Protein AF-0000000080888802 (afdb_homodimer)

Secondary structure (DSSP, 8-state):
-----------------GGGGTTS--EEEEEEEEEE-GGGTT-EEEEEEEETTEEEEEEESSGGGPPEEEEETTEEEE----SS-SSGGGS-EEEEEE--TT-SEEEEEEEESS--TTTT--EEE-TTSBEEE--TTEEEEEEEE-TTSSEEEEEEETTS-PPPPTTEEEEEEEEE------/-----------------GGGGTTS--EEEEEEEEEE-GGGTT-EEEEEEEETTEEEEEEESSGGGPPEEEEETTEEEE----SS-SSGGG--EEEEEE--TT-SEEEEEEEESS--TTTT--EEE-TTSBEEE--TTEEEEEEEE-TTSSEEEEEEETTS-PPPPTTEEEEEEEEE------

InterPro domains:
  IPR057229 Domain of unknown function DUF7907 [PF25484] (26-175)

Sequence (364 aa):
MRFIALATAALAALTASVAGINDLAQFKVKSKVIEGNTKFCGLWGSLYHTGAGMWDVTFQDNRTAGWYSFINNTQFQWAYPTPTNTESDDIPWALDLQYQAYNAWGTIEVSAGYGSEYYGRNFTVAENGTIVSDFEEWAGWLICDWGHQVPQLFWAQIAYNITVLCSCARVELYADTGSPSSMRFIALATAALAALTASVAGINDLAQFKVKSKVIEGNTKFCGLWGSLYHTGAGMWDVTFQDNRTAGWYSFINNTQFQWAYPTPTNTESDDIPWALDLQYQAYNAWGTIEVSAGYGSEYYGRNFTVAENGTIVSDFEEWAGWLICDWGHQVPQLFWAQIAYNITVLCSCARVELYADTGSPSS

Foldseek 3Di:
DPPPPPPPPPPPPPPPDLVVVVPFQKFWKAKDFPFADRVRHGWTWDWDDDDDQKTFIFTHNDNVRHWIWGQDQFWTWTQPPDVPCPDPRRWTWTKFWDDDPPDQKTTIMTGTHRYDPQGRGQWDQDPVQWIDGPRVQFDAWKWFQDDVNGTGIITGGNVDDDDADNRMGTITMGTHSDPPPD/DPPPPPPPPPPPPPPPPLVVVVPFQKFWKAKDFPFADRVRHGWTWDWDDDDDQKTFIFTHNDNVRHWIWGQDQFWTWTQPPDVPCPDVRRWTWTKFWDDDPPDQKTTIMTGTHRYDPQGRGQWDQDPVQWIDGPRVQFDAWKWFQDDVNGTGIITGGNVDDDDADNRMGTITMGTHSDPPPD

Solvent-accessible surface area (backbone atoms only — not comparable to full-atom values): 19806 Å² total; per-residue (Å²): 99,83,76,77,78,75,78,74,78,72,79,74,71,76,76,69,68,57,73,64,59,77,73,43,72,57,22,31,39,33,30,38,55,76,43,65,39,63,86,59,38,64,23,13,32,26,78,38,82,63,49,96,65,32,24,32,46,25,51,33,86,42,71,86,68,28,37,45,25,35,61,60,86,30,21,43,29,42,54,77,82,51,90,68,76,63,80,72,75,59,60,47,24,10,36,24,55,39,86,40,83,79,32,36,39,23,51,45,38,32,27,71,38,70,42,47,88,73,44,7,38,44,28,48,70,44,94,88,33,37,55,48,60,72,42,88,53,56,60,52,42,30,41,28,60,50,49,70,71,46,42,28,48,32,34,31,30,55,93,40,86,76,78,74,44,76,40,19,19,37,36,47,38,31,59,42,67,63,80,70,85,119,99,83,77,77,78,75,78,74,78,72,77,74,71,77,75,71,70,58,72,66,59,78,73,43,73,57,22,30,38,33,30,39,55,77,43,66,41,62,86,59,38,63,22,12,31,25,78,38,82,61,51,96,65,31,23,32,46,26,52,33,87,42,71,85,68,27,37,46,25,36,60,60,84,30,20,43,29,42,55,74,83,52,89,68,76,62,79,74,74,59,60,46,24,11,35,22,55,38,86,42,82,78,31,34,39,21,52,42,40,31,27,70,38,70,42,47,86,72,45,8,37,43,29,48,70,44,94,88,33,36,54,48,62,71,44,87,52,56,60,50,41,31,41,26,59,50,50,69,72,46,44,30,48,31,34,30,30,54,94,39,87,78,77,74,44,76,41,19,17,36,36,48,39,30,59,42,68,63,78,70,86,119

Nearest PDB structures (foldseek):
  7qpu-assembly1_A  TM=4.877E-01  e=1.369E-01  Clostridium botulinum
  1ib8-assembly1_A  TM=3.715E-01  e=5.945E+00  Streptococcus pneumoniae
  2bs0-assembly1_C  TM=1.993E-01  e=3.887E+00  Escherichia phage MS2
  1ftp-assembly1_B  TM=2.698E-01  e=9.092E+00  Schistocerca gregaria
  7qpu-assembly1_A  TM=4.877E-01  e=1.292E-01  Clostridium botulinum

Organism: NCBI:txid3140254

Structure (mmCIF, N/CA/C/O backbone):
data_AF-0000000080888802-model_v1
#
loop_
_entity.id
_entity.type
_entity.pdbx_description
1 polymer 'DUF7907 domain-containing protein'
#
loop_
_atom_site.group_PDB
_atom_site.id
_atom_site.type_symbol
_atom_site.label_atom_id
_atom_site.label_alt_id
_atom_site.label_comp_id
_atom_site.label_asym_id
_atom_site.label_entity_id
_atom_site.label_seq_id
_atom_site.pdbx_PDB_ins_code
_atom_site.Cartn_x
_atom_site.Cartn_y
_atom_site.Cartn_z
_atom_site.occupancy
_atom_site.B_iso_or_equiv
_atom_site.auth_seq_id
_atom_site.auth_comp_id
_atom_site.auth_asym_id
_atom_site.auth_atom_id
_atom_site.pdbx_PDB_model_num
ATOM 1 N N . MET A 1 1 ? -14.641 22.188 -45.188 1 25.06 1 MET A N 1
ATOM 2 C CA . MET A 1 1 ? -13.453 22.266 -44.344 1 25.06 1 MET A CA 1
ATOM 3 C C . MET A 1 1 ? -13.812 22.703 -42.938 1 25.06 1 MET A C 1
ATOM 5 O O . MET A 1 1 ? -13.953 23.906 -42.656 1 25.06 1 MET A O 1
ATOM 9 N N . ARG A 1 2 ? -14.867 22.062 -42.312 1 30.97 2 ARG A N 1
ATOM 10 C CA . ARG A 1 2 ? -15.445 22.5 -41.062 1 30.97 2 ARG A CA 1
ATOM 11 C C . ARG A 1 2 ? -14.422 22.406 -39.938 1 30.97 2 ARG A C 1
ATOM 13 O O . ARG A 1 2 ? -13.852 21.344 -39.688 1 30.97 2 ARG A O 1
ATOM 20 N N . PHE A 1 3 ? -13.711 23.594 -39.594 1 27.17 3 PHE A N 1
ATOM 21 C CA . PHE A 1 3 ? -12.711 23.812 -38.562 1 27.17 3 PHE A CA 1
ATOM 22 C C . PHE A 1 3 ? -13.258 23.422 -37.188 1 27.17 3 PHE A C 1
ATOM 24 O O . PHE A 1 3 ? -14.305 23.922 -36.781 1 27.17 3 PHE A O 1
ATOM 31 N N . ILE A 1 4 ? -13.086 22.234 -36.812 1 32.53 4 ILE A N 1
ATOM 32 C CA . ILE A 1 4 ? -13.469 21.766 -35.5 1 32.53 4 ILE A CA 1
ATOM 33 C C . ILE A 1 4 ? -12.781 22.609 -34.406 1 32.53 4 ILE A C 1
ATOM 35 O O . ILE A 1 4 ? -11.555 22.703 -34.375 1 32.53 4 ILE A O 1
ATOM 39 N N . ALA A 1 5 ? -13.375 23.719 -33.969 1 29.39 5 ALA A N 1
ATOM 40 C CA . ALA A 1 5 ? -12.945 24.594 -32.875 1 29.39 5 ALA A CA 1
ATOM 41 C C . ALA A 1 5 ? -12.656 23.797 -31.609 1 29.39 5 ALA A C 1
ATOM 43 O O . ALA A 1 5 ? -13.531 23.094 -31.109 1 29.39 5 ALA A O 1
ATOM 44 N N . LEU A 1 6 ? -11.43 23.328 -31.469 1 31.52 6 LEU A N 1
ATOM 45 C CA . LEU A 1 6 ? -10.883 22.781 -30.234 1 31.52 6 LEU A CA 1
ATOM 46 C C . LEU A 1 6 ? -11.062 23.75 -29.078 1 31.52 6 LEU A C 1
ATOM 48 O O . LEU A 1 6 ? -10.531 24.859 -29.109 1 31.52 6 LEU A O 1
ATOM 52 N N . ALA A 1 7 ? -12.211 23.719 -28.406 1 30.88 7 ALA A N 1
ATOM 53 C CA . ALA A 1 7 ? -12.484 24.531 -27.234 1 30.88 7 ALA A CA 1
ATOM 54 C C . ALA A 1 7 ? -11.398 24.344 -26.172 1 30.88 7 ALA A C 1
ATOM 56 O O . ALA A 1 7 ? -11.109 23.219 -25.75 1 30.88 7 ALA A O 1
ATOM 57 N N . THR A 1 8 ? -10.367 25.188 -26.141 1 29.69 8 THR A N 1
ATOM 58 C CA . THR A 1 8 ? -9.383 25.375 -25.078 1 29.69 8 THR A CA 1
ATOM 59 C C . THR A 1 8 ? -10.07 25.609 -23.734 1 29.69 8 THR A C 1
ATOM 61 O O . THR A 1 8 ? -10.836 26.562 -23.578 1 29.69 8 THR A O 1
ATOM 64 N N . ALA A 1 9 ? -10.492 24.562 -23.062 1 31.62 9 ALA A N 1
ATOM 65 C CA . ALA A 1 9 ? -10.953 24.766 -21.688 1 31.62 9 ALA A CA 1
ATOM 66 C C . ALA A 1 9 ? -9.969 25.609 -20.891 1 31.62 9 ALA A C 1
ATOM 68 O O . ALA A 1 9 ? -8.781 25.266 -20.797 1 31.62 9 ALA A O 1
ATOM 69 N N . ALA A 1 10 ? -10.172 26.891 -20.812 1 28.95 10 ALA A N 1
ATOM 70 C CA . ALA A 1 10 ? -9.461 27.828 -19.938 1 28.95 10 ALA A CA 1
ATOM 71 C C . ALA A 1 10 ? -9.406 27.312 -18.516 1 28.95 10 ALA A C 1
ATOM 73 O O . ALA A 1 10 ? -10.438 26.953 -17.938 1 28.95 10 ALA A O 1
ATOM 74 N N . LEU A 1 11 ? -8.297 26.656 -18.141 1 32.97 11 LEU A N 1
ATOM 75 C CA . LEU A 1 11 ? -7.988 26.453 -16.734 1 32.97 11 LEU A CA 1
ATOM 76 C C . LEU A 1 11 ? -8.172 27.734 -15.938 1 32.97 11 LEU A C 1
ATOM 78 O O . LEU A 1 11 ? -7.41 28.688 -16.109 1 32.97 11 LEU A O 1
ATOM 82 N N . ALA A 1 12 ? -9.422 28.188 -15.711 1 32.12 12 ALA A N 1
ATOM 83 C CA . ALA A 1 12 ? -9.617 29.297 -14.789 1 32.12 12 ALA A CA 1
ATOM 84 C C . ALA A 1 12 ? -8.852 29.078 -13.492 1 32.12 12 ALA A C 1
ATOM 86 O O . ALA A 1 12 ? -9.102 28.109 -12.766 1 32.12 12 ALA A O 1
ATOM 87 N N . ALA A 1 13 ? -7.609 29.516 -13.5 1 36.28 13 ALA A N 1
ATOM 88 C CA . ALA A 1 13 ? -6.855 29.688 -12.258 1 36.28 13 ALA A CA 1
ATOM 89 C C . ALA A 1 13 ? -7.652 30.5 -11.242 1 36.28 13 ALA A C 1
ATOM 91 O O . ALA A 1 13 ? -7.902 31.688 -11.445 1 36.28 13 ALA A O 1
ATOM 92 N N . LEU A 1 14 ? -8.727 30.016 -10.633 1 33.81 14 LEU A N 1
ATOM 93 C CA . LEU A 1 14 ? -9.188 30.797 -9.492 1 33.81 14 LEU A CA 1
ATOM 94 C C . LEU A 1 14 ? -8.008 31.25 -8.641 1 33.81 14 LEU A C 1
ATOM 96 O O . LEU A 1 14 ? -7.246 30.438 -8.125 1 33.81 14 LEU A O 1
ATOM 100 N N . THR A 1 15 ? -7.438 32.344 -8.938 1 33.56 15 THR A N 1
ATOM 101 C CA . THR A 1 15 ? -6.484 33.062 -8.102 1 33.56 15 THR A CA 1
ATOM 102 C C . THR A 1 15 ? -7.023 33.25 -6.684 1 33.56 15 THR A C 1
ATOM 104 O O . THR A 1 15 ? -7.891 34.094 -6.438 1 33.56 15 THR A O 1
ATOM 107 N N . ALA A 1 16 ? -7.414 32.25 -5.871 1 37 16 ALA A N 1
ATOM 108 C CA . ALA A 1 16 ? -7.609 32.562 -4.453 1 37 16 ALA A CA 1
ATOM 109 C C . ALA A 1 16 ? -6.434 33.344 -3.898 1 37 16 ALA A C 1
ATOM 111 O O . ALA A 1 16 ? -5.277 33.062 -4.23 1 37 16 ALA A O 1
ATOM 112 N N . SER A 1 17 ? -6.609 34.531 -3.393 1 36.22 17 SER A N 1
ATOM 113 C CA . SER A 1 17 ? -5.637 35.438 -2.826 1 36.22 17 SER A CA 1
ATOM 114 C C . SER A 1 17 ? -4.711 34.75 -1.839 1 36.22 17 SER A C 1
ATOM 116 O O . SER A 1 17 ? -5.176 34.031 -0.949 1 36.22 17 SER A O 1
ATOM 118 N N . VAL A 1 18 ? -3.463 34.5 -2.127 1 40.41 18 VAL A N 1
ATOM 119 C CA . VAL A 1 18 ? -2.363 34.031 -1.279 1 40.41 18 VAL A CA 1
ATOM 120 C C . VAL A 1 18 ? -2.395 34.781 0.051 1 40.41 18 VAL A C 1
ATOM 122 O O . VAL A 1 18 ? -1.843 34.312 1.048 1 40.41 18 VAL A O 1
ATOM 125 N N . ALA A 1 19 ? -2.814 36.094 0.102 1 41.28 19 ALA A N 1
ATOM 126 C CA . ALA A 1 19 ? -2.793 36.906 1.311 1 41.28 19 ALA A CA 1
ATOM 127 C C . ALA A 1 19 ? -3.527 36.219 2.455 1 41.28 19 ALA A C 1
ATOM 129 O O . ALA A 1 19 ? -3.131 36.344 3.617 1 41.28 19 ALA A O 1
ATOM 130 N N . GLY A 1 20 ? -4.543 35.5 2.189 1 40.69 20 GLY A N 1
ATOM 131 C CA . GLY A 1 20 ? -5.422 34.938 3.191 1 40.69 20 GLY A CA 1
ATOM 132 C C . GLY A 1 20 ? -4.828 33.719 3.879 1 40.69 20 GLY A C 1
ATOM 133 O O . GLY A 1 20 ? -5.344 33.281 4.902 1 40.69 20 GLY A O 1
ATOM 134 N N . ILE A 1 21 ? -3.787 33.031 3.305 1 47.22 21 ILE A N 1
ATOM 135 C CA . ILE A 1 21 ? -3.135 31.891 3.936 1 47.22 21 ILE A CA 1
ATOM 136 C C . ILE A 1 21 ? -2.332 32.375 5.148 1 47.22 21 ILE A C 1
ATOM 138 O O . ILE A 1 21 ? -2.285 31.672 6.172 1 47.22 21 ILE A O 1
ATOM 142 N N . ASN A 1 22 ? -1.746 33.656 5.07 1 46.66 22 ASN A N 1
ATOM 143 C CA . ASN A 1 22 ? -0.895 34.219 6.117 1 46.66 22 ASN A CA 1
ATOM 144 C C . ASN A 1 22 ? -1.647 34.344 7.438 1 46.66 22 ASN A C 1
ATOM 146 O O . ASN A 1 22 ? -1.034 34.406 8.508 1 46.66 22 ASN A O 1
ATOM 150 N N . ASP A 1 23 ? -2.936 34.375 7.301 1 52.19 23 ASP A N 1
ATOM 151 C CA . ASP A 1 23 ? -3.664 34.656 8.531 1 52.19 23 ASP A CA 1
ATOM 152 C C . ASP A 1 23 ? -4.207 33.344 9.148 1 52.19 23 ASP A C 1
ATOM 154 O O . ASP A 1 23 ? -4.852 33.375 10.203 1 52.19 23 ASP A O 1
ATOM 158 N N . LEU A 1 24 ? -3.773 32.219 8.477 1 63.81 24 LEU A N 1
ATOM 159 C CA . LEU A 1 24 ? -4.336 31 9.047 1 63.81 24 LEU A CA 1
ATOM 160 C C . LEU A 1 24 ? -3.424 30.438 10.133 1 63.81 24 LEU A C 1
ATOM 162 O O . LEU A 1 24 ? -2.199 30.516 10.023 1 63.81 24 LEU A O 1
ATOM 166 N N . ALA A 1 25 ? -3.988 30.203 11.281 1 80 25 ALA A N 1
ATOM 167 C CA . ALA A 1 25 ? -3.238 29.594 12.375 1 80 25 ALA A CA 1
ATOM 168 C C . ALA A 1 25 ? -2.535 28.312 11.914 1 80 25 ALA A C 1
ATOM 170 O O . ALA A 1 25 ? -3.182 27.375 11.438 1 80 25 ALA A O 1
ATOM 171 N N . GLN A 1 26 ? -1.196 28.438 11.906 1 89.31 26 GLN A N 1
ATOM 172 C CA . GLN A 1 26 ? -0.384 27.266 11.555 1 89.31 26 GLN A CA 1
ATOM 173 C C . GLN A 1 26 ? -0.146 26.375 12.766 1 89.31 26 GLN A C 1
ATOM 175 O O . GLN A 1 26 ? -0.114 26.859 13.898 1 89.31 26 GLN A O 1
ATOM 180 N N . PHE A 1 27 ? -0.086 25.094 12.5 1 93.5 27 PHE A N 1
ATOM 181 C CA . PHE A 1 27 ? 0.183 24.125 13.555 1 93.5 27 PHE A CA 1
ATOM 182 C C . PHE A 1 27 ? 1.057 22.984 13.039 1 93.5 27 PHE A C 1
ATOM 184 O O . PHE A 1 27 ? 1.18 22.797 11.828 1 93.5 27 PHE A O 1
ATOM 191 N N . LYS A 1 28 ? 1.729 22.375 13.953 1 95.5 28 LYS A N 1
ATOM 192 C CA . LYS A 1 28 ? 2.355 21.094 13.656 1 95.5 28 LYS A CA 1
ATOM 193 C C . LYS A 1 28 ? 1.42 19.938 14 1 95.5 28 LYS A C 1
ATOM 195 O O . LYS A 1 28 ? 0.576 20.062 14.891 1 95.5 28 LYS A O 1
ATOM 200 N N . VAL A 1 29 ? 1.581 18.891 13.328 1 98 29 VAL A N 1
ATOM 201 C CA . VAL A 1 29 ? 0.704 17.734 13.523 1 98 29 VAL A CA 1
ATOM 202 C C . VAL A 1 29 ? 1.385 16.719 14.438 1 98 29 VAL A C 1
ATOM 204 O O . VAL A 1 29 ? 2.5 16.266 14.156 1 98 29 VAL A O 1
ATOM 207 N N . LYS A 1 30 ? 0.727 16.344 15.492 1 98.81 30 LYS A N 1
ATOM 208 C CA . LYS A 1 30 ? 1.248 15.359 16.438 1 98.81 30 LYS A CA 1
ATOM 209 C C . LYS A 1 30 ? 0.31 14.164 16.547 1 98.81 30 LYS A C 1
ATOM 211 O O . LYS A 1 30 ? -0.909 14.328 16.625 1 98.81 30 LYS A O 1
ATOM 216 N N . SER A 1 31 ? 0.899 12.953 16.609 1 98.94 31 SER A N 1
ATOM 217 C CA . SER A 1 31 ? 0.074 11.758 16.672 1 98.94 31 SER A CA 1
ATOM 218 C C . SER A 1 31 ? -0.151 11.312 18.109 1 98.94 31 SER A C 1
ATOM 220 O O . SER A 1 31 ? 0.711 11.516 18.969 1 98.94 31 SER A O 1
ATOM 222 N N . LYS A 1 32 ? -1.257 10.773 18.328 1 98.94 32 LYS A N 1
ATOM 223 C CA . LYS A 1 32 ? -1.577 10.023 19.531 1 98.94 32 LYS A CA 1
ATOM 224 C C . LYS A 1 32 ? -2.199 8.672 19.203 1 98.94 32 LYS A C 1
ATOM 226 O O . LYS A 1 32 ? -3.252 8.609 18.562 1 98.94 32 LYS A O 1
ATOM 231 N N . VAL A 1 33 ? -1.607 7.629 19.703 1 98.94 33 VAL A N 1
ATOM 232 C CA . VAL A 1 33 ? -2.096 6.285 19.406 1 98.94 33 VAL A CA 1
ATOM 233 C C . VAL A 1 33 ? -3.346 5.996 20.234 1 98.94 33 VAL A C 1
ATOM 235 O O . VAL A 1 33 ? -3.375 6.262 21.438 1 98.94 33 VAL A O 1
ATOM 238 N N . ILE A 1 34 ? -4.32 5.488 19.578 1 98.62 34 ILE A N 1
ATOM 239 C CA . ILE A 1 34 ? -5.52 5.09 20.297 1 98.62 34 ILE A CA 1
ATOM 240 C C . ILE A 1 34 ? -5.648 3.568 20.297 1 98.62 34 ILE A C 1
ATOM 242 O O . ILE A 1 34 ? -6.301 2.986 21.156 1 98.62 34 ILE A O 1
ATOM 246 N N . GLU A 1 35 ? -5.082 2.938 19.328 1 98.62 35 GLU A N 1
ATOM 247 C CA . GLU A 1 35 ? -5.039 1.481 19.219 1 98.62 35 GLU A CA 1
ATOM 248 C C . GLU A 1 35 ? -3.822 1.019 18.422 1 98.62 35 GLU A C 1
ATOM 250 O O . GLU A 1 35 ? -3.479 1.614 17.406 1 98.62 35 GLU A O 1
ATOM 255 N N . GLY A 1 36 ? -3.16 -0.052 18.891 1 98.56 36 GLY A N 1
ATOM 256 C CA . GLY A 1 36 ? -2.082 -0.646 18.109 1 98.56 36 GLY A CA 1
ATOM 257 C C . GLY A 1 36 ? -0.704 -0.266 18.625 1 98.56 36 GLY A C 1
ATOM 258 O O . GLY A 1 36 ? -0.512 -0.066 19.812 1 98.56 36 GLY A O 1
ATOM 259 N N . ASN A 1 37 ? 0.28 -0.237 17.75 1 98.69 37 ASN A N 1
ATOM 260 C CA . ASN A 1 37 ? 1.693 -0.09 18.078 1 98.69 37 ASN A CA 1
ATOM 261 C C . ASN A 1 37 ? 1.993 1.29 18.656 1 98.69 37 ASN A C 1
ATOM 263 O O . ASN A 1 37 ? 1.907 2.297 17.953 1 98.69 37 ASN A O 1
ATOM 267 N N . THR A 1 38 ? 2.387 1.398 19.844 1 98.75 38 THR A N 1
ATOM 268 C CA . THR A 1 38 ? 2.551 2.648 20.578 1 98.75 38 THR A CA 1
ATOM 269 C C . THR A 1 38 ? 3.783 3.406 20.094 1 98.75 38 THR A C 1
ATOM 271 O O . THR A 1 38 ? 3.959 4.582 20.406 1 98.75 38 THR A O 1
ATOM 274 N N . LYS A 1 39 ? 4.621 2.773 19.219 1 98.56 39 LYS A N 1
ATOM 275 C CA . LYS A 1 39 ? 5.809 3.459 18.719 1 98.56 39 LYS A CA 1
ATOM 276 C C . LYS A 1 39 ? 5.422 4.664 17.859 1 98.56 39 LYS A C 1
ATOM 278 O O . LYS A 1 39 ? 6.254 5.531 17.594 1 98.56 39 LYS A O 1
ATOM 283 N N . PHE A 1 40 ? 4.168 4.641 17.469 1 98.88 40 PHE A N 1
ATOM 284 C CA . PHE A 1 40 ? 3.707 5.691 16.562 1 98.88 40 PHE A CA 1
ATOM 285 C C . PHE A 1 40 ? 3.107 6.852 17.344 1 98.88 40 PHE A C 1
ATOM 287 O O . PHE A 1 40 ? 2.488 7.746 16.766 1 98.88 40 PHE A O 1
ATOM 294 N N . CYS A 1 41 ? 3.191 6.805 18.688 1 98.88 41 CYS A N 1
ATOM 295 C CA . CYS A 1 41 ? 2.645 7.859 19.531 1 98.88 41 CYS A CA 1
ATOM 296 C C . CYS A 1 41 ? 3.635 9.008 19.672 1 98.88 41 CYS A C 1
ATOM 298 O O . CYS A 1 41 ? 4.832 8.781 19.875 1 98.88 41 CYS A O 1
ATOM 300 N N . GLY A 1 42 ? 3.133 10.227 19.562 1 98.75 42 GLY A N 1
ATOM 301 C CA . GLY A 1 42 ? 3.938 11.406 19.828 1 98.75 42 GLY A CA 1
ATOM 302 C C . GLY A 1 42 ? 4.867 11.758 18.688 1 98.75 42 GLY A C 1
ATOM 303 O O . GLY A 1 42 ? 5.914 12.375 18.891 1 98.75 42 GLY A O 1
ATOM 304 N N . LEU A 1 43 ? 4.574 11.305 17.562 1 98.88 43 LEU A N 1
ATOM 305 C CA . LEU A 1 43 ? 5.371 11.625 16.391 1 98.88 43 LEU A CA 1
ATOM 306 C C . LEU A 1 43 ? 4.863 12.891 15.719 1 98.88 43 LEU A C 1
ATOM 308 O O . LEU A 1 43 ? 3.732 13.32 15.969 1 98.88 43 LEU A O 1
ATOM 312 N N . TRP A 1 44 ? 5.707 13.477 14.828 1 98.5 44 TRP A N 1
ATOM 313 C CA . TRP A 1 44 ? 5.418 14.766 14.211 1 98.5 44 TRP A CA 1
ATOM 314 C C . TRP A 1 44 ? 5.336 14.648 12.695 1 98.5 44 TRP A C 1
ATOM 316 O O . TRP A 1 44 ? 6.234 14.094 12.062 1 98.5 44 TRP A O 1
ATOM 326 N N . GLY A 1 45 ? 4.238 15.156 12.172 1 98.19 45 GLY A N 1
ATOM 327 C CA . GLY A 1 45 ? 3.98 15.031 10.742 1 98.19 45 GLY A CA 1
ATOM 328 C C . GLY A 1 45 ? 4.984 15.789 9.891 1 98.19 45 GLY A C 1
ATOM 329 O O . GLY A 1 45 ? 5.379 16.906 10.227 1 98.19 45 GLY A O 1
ATOM 330 N N . SER A 1 46 ? 5.371 15.148 8.828 1 96.19 46 SER A N 1
ATOM 331 C CA . SER A 1 46 ? 6.289 15.703 7.844 1 96.19 46 SER A CA 1
ATOM 332 C C . SER A 1 46 ? 5.969 15.195 6.441 1 96.19 46 SER A C 1
ATOM 334 O O . SER A 1 46 ? 5.137 14.305 6.273 1 96.19 46 SER A O 1
ATOM 336 N N . LEU A 1 47 ? 6.57 15.852 5.48 1 95 47 LEU A N 1
ATOM 337 C CA . LEU A 1 47 ? 6.293 15.445 4.109 1 95 47 LEU A CA 1
ATOM 338 C C . LEU A 1 47 ? 7.457 14.641 3.531 1 95 47 LEU A C 1
ATOM 340 O O . LEU A 1 47 ? 8.617 14.961 3.789 1 95 47 LEU A O 1
ATOM 344 N N . TYR A 1 48 ? 7.113 13.609 2.832 1 94.81 48 TYR A N 1
ATOM 345 C CA . TYR A 1 48 ? 8.031 12.734 2.115 1 94.81 48 TYR A CA 1
ATOM 346 C C . TYR A 1 48 ? 7.863 12.883 0.608 1 94.81 48 TYR A C 1
ATOM 348 O O . TYR A 1 48 ? 6.793 12.594 0.065 1 94.81 48 TYR A O 1
ATOM 356 N N . HIS A 1 49 ? 8.938 13.32 -0.094 1 93.5 49 HIS A N 1
ATOM 357 C CA . HIS A 1 49 ? 8.867 13.578 -1.527 1 93.5 49 HIS A CA 1
ATOM 358 C C . HIS A 1 49 ? 8.664 12.289 -2.314 1 93.5 49 HIS A C 1
ATOM 360 O O . HIS A 1 49 ? 9.391 11.312 -2.113 1 93.5 49 HIS A O 1
ATOM 366 N N . THR A 1 50 ? 7.648 12.297 -3.18 1 94.12 50 THR A N 1
ATOM 367 C CA . THR A 1 50 ? 7.344 11.086 -3.936 1 94.12 50 THR A CA 1
ATOM 368 C C . THR A 1 50 ? 7.316 11.375 -5.434 1 94.12 50 THR A C 1
ATOM 370 O O . THR A 1 50 ? 6.961 10.508 -6.23 1 94.12 50 THR A O 1
ATOM 373 N N . GLY A 1 51 ? 7.609 12.516 -5.891 1 90.12 51 GLY A N 1
ATOM 374 C CA . GLY A 1 51 ? 7.625 12.922 -7.285 1 90.12 51 GLY A CA 1
ATOM 375 C C . GLY A 1 51 ? 7.48 14.422 -7.473 1 90.12 51 GLY A C 1
ATOM 376 O O . GLY A 1 51 ? 7.309 15.156 -6.5 1 90.12 51 GLY A O 1
ATOM 377 N N . ALA A 1 52 ? 7.59 14.82 -8.719 1 88.31 52 ALA A N 1
ATOM 378 C CA . ALA A 1 52 ? 7.457 16.25 -8.992 1 88.31 52 ALA A CA 1
ATOM 379 C C . ALA A 1 52 ? 6.129 16.781 -8.469 1 88.31 52 ALA A C 1
ATOM 381 O O . ALA A 1 52 ? 5.062 16.359 -8.922 1 88.31 52 ALA A O 1
ATOM 382 N N . GLY A 1 53 ? 6.215 17.672 -7.406 1 87.5 53 GLY A N 1
ATOM 383 C CA . GLY A 1 53 ? 5.051 18.312 -6.828 1 87.5 53 GLY A CA 1
ATOM 384 C C . GLY A 1 53 ? 4.207 17.391 -5.973 1 87.5 53 GLY A C 1
ATOM 385 O O . GLY A 1 53 ? 3.051 17.688 -5.676 1 87.5 53 GLY A O 1
ATOM 386 N N . MET A 1 54 ? 4.734 16.203 -5.617 1 92.19 54 MET A N 1
ATOM 387 C CA . MET A 1 54 ? 3.941 15.219 -4.875 1 92.19 54 MET A CA 1
ATOM 388 C C . MET A 1 54 ? 4.676 14.766 -3.621 1 92.19 54 MET A C 1
ATOM 390 O O . MET A 1 54 ? 5.891 14.555 -3.648 1 92.19 54 MET A O 1
ATOM 394 N N . TRP A 1 55 ? 3.912 14.648 -2.578 1 94.56 55 TRP A N 1
ATOM 395 C CA . TRP A 1 55 ? 4.434 14.203 -1.289 1 94.56 55 TRP A CA 1
ATOM 396 C C . TRP A 1 55 ? 3.457 13.25 -0.606 1 94.56 55 TRP A C 1
ATOM 398 O O . TRP A 1 55 ? 2.242 13.359 -0.791 1 94.56 55 TRP A O 1
ATOM 408 N N . ASP A 1 56 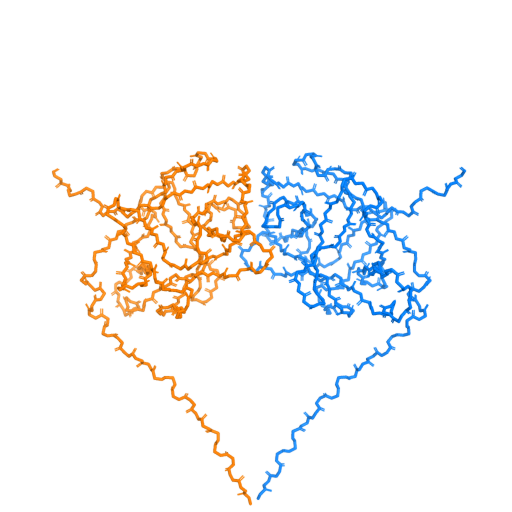? 4.016 12.383 0.155 1 97 56 ASP A N 1
ATOM 409 C CA . ASP A 1 56 ? 3.238 11.648 1.154 1 97 56 ASP A CA 1
ATOM 410 C C . ASP A 1 56 ? 3.48 12.211 2.553 1 97 56 ASP A C 1
ATOM 412 O O . ASP A 1 56 ? 4.465 12.914 2.785 1 97 56 ASP A O 1
ATOM 416 N N . VAL A 1 57 ? 2.494 12.008 3.438 1 97.94 57 VAL A N 1
ATOM 417 C CA . VAL A 1 57 ? 2.666 12.438 4.82 1 97.94 57 VAL A CA 1
ATOM 418 C C . VAL A 1 57 ? 3.334 11.328 5.629 1 97.94 57 VAL A C 1
ATOM 420 O O . VAL A 1 57 ? 2.844 10.195 5.664 1 97.94 57 VAL A O 1
ATOM 423 N N . THR A 1 58 ? 4.465 11.625 6.25 1 98.56 58 THR A N 1
ATOM 424 C CA . THR A 1 58 ? 5.184 10.719 7.141 1 98.56 58 THR A CA 1
ATOM 425 C C . THR A 1 58 ? 5.406 11.367 8.508 1 98.56 58 THR A C 1
ATOM 427 O O . THR A 1 58 ? 4.973 12.5 8.742 1 98.56 58 THR A O 1
ATOM 430 N N . PHE A 1 59 ? 6.051 10.602 9.422 1 98.75 59 PHE A N 1
ATOM 431 C CA . PHE A 1 59 ? 6.184 11.117 10.781 1 98.75 59 PHE A CA 1
ATOM 432 C C . PHE A 1 59 ? 7.613 10.961 11.281 1 98.75 59 PHE A C 1
ATOM 434 O O . PHE A 1 59 ? 8.289 9.984 10.945 1 98.75 59 PHE A O 1
ATOM 441 N N . GLN A 1 60 ? 7.938 11.922 12.07 1 98 60 GLN A N 1
ATOM 442 C CA . GLN A 1 60 ? 9.258 12.016 12.688 1 98 60 GLN A CA 1
ATOM 443 C C . GLN A 1 60 ? 9.156 12.008 14.211 1 98 60 GLN A C 1
ATOM 445 O O . GLN A 1 60 ? 8.117 12.367 14.766 1 98 60 GLN A O 1
ATOM 450 N N . ASP A 1 61 ? 10.281 11.648 14.836 1 97.75 61 ASP A N 1
ATOM 451 C CA . ASP A 1 61 ? 10.242 11.492 16.281 1 97.75 61 ASP A CA 1
ATOM 452 C C . ASP A 1 61 ? 10.648 12.789 16.984 1 97.75 61 ASP A C 1
ATOM 454 O O . ASP A 1 61 ? 10.773 12.82 18.219 1 97.75 61 ASP A O 1
ATOM 458 N N . ASN A 1 62 ? 10.883 13.867 16.219 1 96.81 62 ASN A N 1
ATOM 459 C CA . ASN A 1 62 ? 11.227 15.156 16.812 1 96.81 62 ASN A CA 1
ATOM 460 C C . ASN A 1 62 ? 10.383 16.281 16.219 1 96.81 62 ASN A C 1
ATOM 462 O O . ASN A 1 62 ? 10.125 16.312 15.016 1 96.81 62 ASN A O 1
ATOM 466 N N . ARG A 1 63 ? 9.984 17.172 17.094 1 95.31 63 ARG A N 1
ATOM 467 C CA . ARG A 1 63 ? 9.102 18.266 16.703 1 95.31 63 ARG A CA 1
ATOM 468 C C . ARG A 1 63 ? 9.75 19.156 15.656 1 95.31 63 ARG A C 1
ATOM 470 O O . ARG A 1 63 ? 9.07 19.672 14.773 1 95.31 63 ARG A O 1
ATOM 477 N N . THR A 1 64 ? 11.07 19.344 15.734 1 93.56 64 THR A N 1
ATOM 478 C CA . THR A 1 64 ? 11.805 20.234 14.844 1 93.56 64 THR A CA 1
ATOM 479 C C . THR A 1 64 ? 11.688 19.766 13.391 1 93.56 64 THR A C 1
ATOM 481 O O . THR A 1 64 ? 11.625 20.578 12.477 1 93.56 64 THR A O 1
ATOM 484 N N . ALA A 1 65 ? 11.57 18.5 13.242 1 93.44 65 ALA A N 1
ATOM 485 C CA . ALA A 1 65 ? 11.492 17.922 11.906 1 93.44 65 ALA A CA 1
ATOM 486 C C . ALA A 1 65 ? 10.078 18 11.352 1 93.44 65 ALA A C 1
ATOM 488 O O . ALA A 1 65 ? 9.859 17.812 10.148 1 93.44 65 ALA A O 1
ATOM 489 N N . GLY A 1 66 ? 9.125 18.234 12.188 1 94.69 66 GLY A N 1
ATOM 490 C CA . GLY A 1 66 ? 7.742 18.359 11.742 1 94.69 66 GLY A CA 1
ATOM 491 C C . GLY A 1 66 ? 7.504 19.609 10.906 1 94.69 66 GLY A C 1
ATOM 492 O O . GLY A 1 66 ? 8.086 20.656 11.164 1 94.69 66 GLY A O 1
ATOM 493 N N . TRP A 1 67 ? 6.648 19.453 9.938 1 92.44 67 TRP A N 1
ATOM 494 C CA . TRP A 1 67 ? 6.293 20.578 9.062 1 92.44 67 TRP A CA 1
ATOM 495 C C . TRP A 1 67 ? 5.066 21.312 9.586 1 92.44 67 TRP A C 1
ATOM 497 O O . TRP A 1 67 ? 4.23 20.719 10.273 1 92.44 67 TRP A O 1
ATOM 507 N N . TYR A 1 68 ? 4.992 22.562 9.258 1 91.94 68 TYR A N 1
ATOM 508 C CA . TYR A 1 68 ? 3.785 23.328 9.555 1 91.94 68 TYR A CA 1
ATOM 509 C C . TYR A 1 68 ? 2.678 23.016 8.562 1 91.94 68 TYR A C 1
ATOM 511 O O . TYR A 1 68 ? 2.947 22.781 7.379 1 91.94 68 TYR A O 1
ATOM 519 N N . SER A 1 69 ? 1.464 23.047 9.156 1 93.12 69 SER A N 1
ATOM 520 C CA . SER A 1 69 ? 0.251 22.859 8.367 1 93.12 69 SER A CA 1
ATOM 521 C C . SER A 1 69 ? -0.858 23.797 8.82 1 93.12 69 SER A C 1
ATOM 523 O O . SER A 1 69 ? -0.701 24.531 9.805 1 93.12 69 SER A O 1
ATOM 525 N N . PHE A 1 70 ? -1.929 23.828 8.016 1 92.12 70 PHE A N 1
ATOM 526 C CA . PHE A 1 70 ? -3.078 24.641 8.375 1 92.12 70 PHE A CA 1
ATOM 527 C C . PHE A 1 70 ? -4.328 24.188 7.629 1 92.12 70 PHE A C 1
ATOM 529 O O . PHE A 1 70 ? -4.23 23.469 6.629 1 92.12 70 PHE A O 1
ATOM 536 N N . ILE A 1 71 ? -5.445 24.5 8.211 1 93.19 71 ILE A N 1
ATOM 537 C CA . ILE A 1 71 ? -6.715 24.281 7.531 1 93.19 71 ILE A CA 1
ATOM 538 C C . ILE A 1 71 ? -7.16 25.578 6.859 1 93.19 71 ILE A C 1
ATOM 540 O O . ILE A 1 71 ? -7.312 26.609 7.523 1 93.19 71 ILE A O 1
ATOM 544 N N . ASN A 1 72 ? -7.215 25.562 5.566 1 90.31 72 ASN A N 1
ATOM 545 C CA . ASN A 1 72 ? -7.742 26.672 4.77 1 90.31 72 ASN A CA 1
ATOM 546 C C . ASN A 1 72 ? -9.156 26.375 4.277 1 90.31 72 ASN A C 1
ATOM 548 O O . ASN A 1 72 ? -9.344 25.656 3.297 1 90.31 72 ASN A O 1
ATOM 552 N N . ASN A 1 73 ? -10.164 27.016 5.09 1 89.56 73 ASN A N 1
ATOM 553 C CA . ASN A 1 73 ? -11.555 26.609 4.926 1 89.56 73 ASN A CA 1
ATOM 554 C C . ASN A 1 73 ? -11.766 25.141 5.242 1 89.56 73 ASN A C 1
ATOM 556 O O . ASN A 1 73 ? -11.852 24.75 6.41 1 89.56 73 ASN A O 1
ATOM 560 N N . THR A 1 74 ? -11.703 24.234 4.211 1 93.56 74 THR A N 1
ATOM 561 C CA . THR A 1 74 ? -11.875 22.812 4.516 1 93.56 74 THR A CA 1
ATOM 562 C C . THR A 1 74 ? -10.719 22 3.945 1 93.56 74 THR A C 1
ATOM 564 O O . THR A 1 74 ? -10.758 20.766 3.945 1 93.56 74 THR A O 1
ATOM 567 N N . GLN A 1 75 ? -9.695 22.828 3.508 1 94.19 75 GLN A N 1
ATOM 568 C CA . GLN A 1 75 ? -8.523 22.156 2.953 1 94.19 75 GLN A CA 1
ATOM 569 C C . GLN A 1 75 ? -7.434 22 4.008 1 94.19 75 GLN A C 1
ATOM 571 O O . GLN A 1 75 ? -7.086 22.953 4.699 1 94.19 75 GLN A O 1
ATOM 576 N N . PHE A 1 76 ? -6.93 20.797 4.145 1 95.62 76 PHE A N 1
ATOM 577 C CA . PHE A 1 76 ? -5.766 20.516 4.98 1 95.62 76 PHE A CA 1
ATOM 578 C C . PHE A 1 76 ? -4.473 20.734 4.195 1 95.62 76 PHE A C 1
ATOM 580 O O . PHE A 1 76 ? -4.121 19.922 3.34 1 95.62 76 PHE A O 1
ATOM 587 N N . GLN A 1 77 ? -3.746 21.797 4.508 1 93.12 77 GLN A N 1
ATOM 588 C CA . GLN A 1 77 ? -2.605 22.219 3.695 1 93.12 77 GLN A CA 1
ATOM 589 C C . GLN A 1 77 ? -1.317 22.203 4.512 1 93.12 77 GLN A C 1
ATOM 591 O O . GLN A 1 77 ? -1.356 22.281 5.742 1 93.12 77 GLN A O 1
ATOM 596 N N . TRP A 1 78 ? -0.259 22.031 3.746 1 91.88 78 TRP A N 1
ATOM 597 C CA . TRP A 1 78 ? 1.075 22.031 4.336 1 91.88 78 TRP A CA 1
ATOM 598 C C . TRP A 1 78 ? 1.925 23.172 3.791 1 91.88 78 TRP A C 1
ATOM 600 O O . TRP A 1 78 ? 1.797 23.547 2.623 1 91.88 78 TRP A O 1
ATOM 610 N N . ALA A 1 79 ? 2.721 23.672 4.66 1 81.25 79 ALA A N 1
ATOM 611 C CA . ALA A 1 79 ? 3.615 24.75 4.262 1 81.25 79 ALA A CA 1
ATOM 612 C C . ALA A 1 79 ? 4.96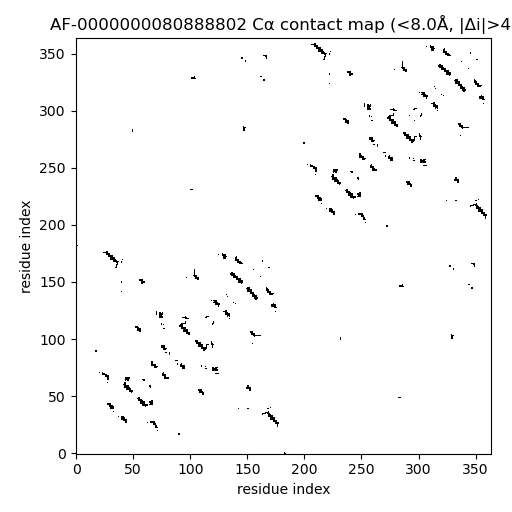5 24.219 3.801 1 81.25 79 ALA A C 1
ATOM 614 O O . ALA A 1 79 ? 5.531 23.312 4.434 1 81.25 79 ALA A O 1
ATOM 615 N N . TYR A 1 80 ? 5.289 24.375 2.553 1 67.69 80 TYR A N 1
ATOM 616 C CA . TYR A 1 80 ? 6.609 23.969 2.08 1 67.69 80 TYR A CA 1
ATOM 617 C C . TYR A 1 80 ? 7.707 24.75 2.805 1 67.69 80 TYR A C 1
ATOM 619 O O . TYR A 1 80 ? 7.656 25.969 2.889 1 67.69 80 TYR A O 1
ATOM 627 N N . PRO A 1 81 ? 8.656 23.844 3.547 1 54.06 81 PRO A N 1
ATOM 628 C CA . PRO A 1 81 ? 9.727 24.625 4.176 1 54.06 81 PRO A CA 1
ATOM 629 C C . PRO A 1 81 ? 10.664 25.266 3.16 1 54.06 81 PRO A C 1
ATOM 631 O O . PRO A 1 81 ? 11.273 24.562 2.346 1 54.06 81 PRO A O 1
ATOM 634 N N . THR A 1 82 ? 10.242 26.047 2.334 1 50.59 82 THR A N 1
ATOM 635 C CA . THR A 1 82 ? 11.289 26.547 1.45 1 50.59 82 THR A CA 1
ATOM 636 C C . THR A 1 82 ? 12.352 27.297 2.244 1 50.59 82 THR A C 1
ATOM 638 O O . THR A 1 82 ? 12.031 28 3.209 1 50.59 82 THR A O 1
ATOM 641 N N . PRO A 1 83 ? 13.586 26.812 2.254 1 44.62 83 PRO A N 1
ATOM 642 C CA . PRO A 1 83 ? 14.578 27.75 2.809 1 44.62 83 PRO A CA 1
ATOM 643 C C . PRO A 1 83 ? 14.266 29.203 2.479 1 44.62 83 PRO A C 1
ATOM 645 O O . PRO A 1 83 ? 14.664 30.109 3.221 1 44.62 83 PRO A O 1
ATOM 648 N N . THR A 1 84 ? 14.367 29.609 1.104 1 39.53 84 THR A N 1
ATOM 649 C CA . THR A 1 84 ? 14.133 30.984 0.695 1 39.53 84 THR A CA 1
ATOM 650 C C . THR A 1 84 ? 12.648 31.328 0.729 1 39.53 84 THR A C 1
ATOM 652 O O . THR A 1 84 ? 11.836 30.641 0.112 1 39.53 84 THR A O 1
ATOM 655 N N . ASN A 1 85 ? 12.141 31.812 1.787 1 38.31 85 ASN A N 1
ATOM 656 C CA . ASN A 1 85 ? 10.805 32.375 1.946 1 38.31 85 ASN A CA 1
ATOM 657 C C . ASN A 1 85 ? 10.297 33 0.641 1 38.31 85 ASN A C 1
ATOM 659 O O . ASN A 1 85 ? 9.367 33.812 0.648 1 38.31 85 ASN A O 1
ATOM 663 N N . THR A 1 86 ? 11.195 33.062 -0.363 1 37.88 86 THR A N 1
ATOM 664 C CA . THR A 1 86 ? 10.734 33.938 -1.429 1 37.88 86 THR A CA 1
ATOM 665 C C . THR A 1 86 ? 9.422 33.438 -2.021 1 37.88 86 THR A C 1
ATOM 667 O O . THR A 1 86 ? 8.422 34.156 -2.041 1 37.88 86 THR A O 1
ATOM 670 N N . GLU A 1 87 ? 9.43 33.062 -3.385 1 40.41 87 GLU A N 1
ATOM 671 C CA . GLU A 1 87 ? 8.367 33 -4.383 1 40.41 87 GLU A CA 1
ATOM 672 C C . GLU A 1 87 ? 7.395 31.859 -4.07 1 40.41 87 GLU A C 1
ATOM 674 O O . GLU A 1 87 ? 6.281 31.812 -4.602 1 40.41 87 GLU A O 1
ATOM 679 N N . SER A 1 88 ? 7.836 30.719 -3.729 1 44.72 88 SER A N 1
ATOM 680 C CA . SER A 1 88 ? 7.043 29.5 -3.812 1 44.72 88 SER A CA 1
ATOM 681 C C . SER A 1 88 ? 6.094 29.375 -2.625 1 44.72 88 SER A C 1
ATOM 683 O O . SER A 1 88 ? 5.434 28.344 -2.459 1 44.72 88 SER A O 1
ATOM 685 N N . ASP A 1 89 ? 6.125 30.297 -1.818 1 49.69 89 ASP A N 1
ATOM 686 C CA . ASP A 1 89 ? 5.375 30.469 -0.577 1 49.69 89 ASP A CA 1
ATOM 687 C C . ASP A 1 89 ? 3.871 30.484 -0.839 1 49.69 89 ASP A C 1
ATOM 689 O O . ASP A 1 89 ? 3.072 30.406 0.096 1 49.69 89 ASP A O 1
ATOM 693 N N . ASP A 1 90 ? 3.629 30.641 -2.178 1 57.78 90 ASP A N 1
ATOM 694 C CA . ASP A 1 90 ? 2.217 30.922 -2.395 1 57.78 90 ASP A CA 1
ATOM 695 C C . ASP A 1 90 ? 1.472 29.688 -2.898 1 57.78 90 ASP A C 1
ATOM 697 O O . ASP A 1 90 ? 0.27 29.75 -3.168 1 57.78 90 ASP A O 1
ATOM 701 N N . ILE A 1 91 ? 2.234 28.719 -3.184 1 65.31 91 ILE A N 1
ATOM 702 C CA . ILE A 1 91 ? 1.454 27.609 -3.734 1 65.31 91 ILE A CA 1
ATOM 703 C C . ILE A 1 91 ? 0.988 26.688 -2.605 1 65.31 91 ILE A C 1
ATOM 705 O O . ILE A 1 91 ? 1.808 26.141 -1.867 1 65.31 91 ILE A O 1
ATOM 709 N N . PRO A 1 92 ? -0.327 26.672 -2.557 1 77.94 92 PRO A N 1
ATOM 710 C CA . PRO A 1 92 ? -0.835 25.766 -1.528 1 77.94 92 PRO A CA 1
ATOM 711 C C . PRO A 1 92 ? -0.526 24.297 -1.832 1 77.94 92 PRO A C 1
ATOM 713 O O . PRO A 1 92 ? -0.463 23.906 -3 1 77.94 92 PRO A O 1
ATOM 716 N N . TRP A 1 93 ? -0.122 23.562 -0.855 1 90.44 93 TRP A N 1
ATOM 717 C CA . TRP A 1 93 ? 0.051 22.109 -0.916 1 90.44 93 TRP A CA 1
ATOM 718 C C . TRP A 1 93 ? -1.026 21.391 -0.105 1 90.44 93 TRP A C 1
ATOM 720 O O . TRP A 1 93 ? -0.985 21.391 1.128 1 90.44 93 TRP A O 1
ATOM 730 N N . ALA A 1 94 ? -1.95 20.844 -0.807 1 94.06 94 ALA A N 1
ATOM 731 C CA . ALA A 1 94 ? -3.135 20.344 -0.113 1 94.06 94 ALA A CA 1
ATOM 732 C C . ALA A 1 94 ? -3.121 18.812 -0.023 1 94.06 94 ALA A C 1
ATOM 734 O O . ALA A 1 94 ? -2.725 18.141 -0.972 1 94.06 94 ALA A O 1
ATOM 735 N N . LEU A 1 95 ? -3.598 18.344 1.068 1 96.69 95 LEU A N 1
ATOM 736 C CA . LEU A 1 95 ? -3.773 16.922 1.293 1 96.69 95 LEU A CA 1
ATOM 737 C C . LEU A 1 95 ? -5.012 16.406 0.568 1 96.69 95 LEU A C 1
ATOM 739 O O . LEU A 1 95 ? -6.07 17.047 0.605 1 96.69 95 LEU A O 1
ATOM 743 N N . ASP A 1 96 ? -4.816 15.305 -0.111 1 97.06 96 ASP A N 1
ATOM 744 C CA . ASP A 1 96 ? -5.906 14.578 -0.753 1 97.06 96 ASP A CA 1
ATOM 745 C C . ASP A 1 96 ? -5.949 13.125 -0.287 1 97.06 96 ASP A C 1
ATOM 747 O O . ASP A 1 96 ? -4.934 12.43 -0.315 1 97.06 96 ASP A O 1
ATOM 751 N N . LEU A 1 97 ? -7.203 12.75 0.169 1 97.31 97 LEU A N 1
ATOM 752 C CA . LEU A 1 97 ? -7.414 11.328 0.415 1 97.31 97 LEU A CA 1
ATOM 753 C C . LEU A 1 97 ? -7.484 10.555 -0.896 1 97.31 97 LEU A C 1
ATOM 755 O O . LEU A 1 97 ? -8.18 10.961 -1.827 1 97.31 97 LEU A O 1
ATOM 759 N N . GLN A 1 98 ? -6.715 9.5 -0.962 1 95.94 98 GLN A N 1
ATOM 760 C CA . GLN A 1 98 ? -6.785 8.648 -2.141 1 95.94 98 GLN A CA 1
ATOM 761 C C . GLN A 1 98 ? -7.621 7.398 -1.863 1 95.94 98 GLN A C 1
ATOM 763 O O . GLN A 1 98 ? -7.148 6.457 -1.227 1 95.94 98 GLN A O 1
ATOM 768 N N . TYR A 1 99 ? -8.867 7.496 -2.402 1 94.56 99 TYR A N 1
ATOM 769 C CA . TYR A 1 99 ? -9.766 6.359 -2.234 1 94.56 99 TYR A CA 1
ATOM 770 C C . TYR A 1 99 ? -9.211 5.125 -2.938 1 94.56 99 TYR A C 1
ATOM 772 O O . TYR A 1 99 ? -8.734 5.207 -4.07 1 94.56 99 TYR A O 1
ATOM 780 N N . GLN A 1 100 ? -9.18 4.023 -2.232 1 92.75 100 GLN A N 1
ATOM 781 C CA . GLN A 1 100 ? -8.742 2.758 -2.811 1 92.75 100 GLN A CA 1
ATOM 782 C C . GLN A 1 100 ? -9.836 1.696 -2.693 1 92.75 100 GLN A C 1
ATOM 784 O O . GLN A 1 100 ? -10.094 1.186 -1.602 1 92.75 100 GLN A O 1
ATOM 789 N N . ALA A 1 101 ? -10.383 1.303 -3.816 1 91.31 101 ALA A N 1
ATOM 790 C CA . ALA A 1 101 ? -11.406 0.257 -3.826 1 91.31 101 ALA A CA 1
ATOM 791 C C . ALA A 1 101 ? -10.836 -1.068 -3.326 1 91.31 101 ALA A C 1
ATOM 793 O O . ALA A 1 101 ? -9.688 -1.403 -3.609 1 91.31 101 ALA A O 1
ATOM 794 N N . TYR A 1 102 ? -11.609 -1.784 -2.539 1 93.25 102 TYR A N 1
ATOM 795 C CA . TYR A 1 102 ? -11.305 -3.135 -2.078 1 93.25 102 TYR A CA 1
ATOM 796 C C . TYR A 1 102 ? -10.188 -3.121 -1.04 1 93.25 102 TYR A C 1
ATOM 798 O O . TYR A 1 102 ? -9.578 -4.156 -0.761 1 93.25 102 TYR A O 1
ATOM 806 N N . ASN A 1 103 ? -9.859 -1.934 -0.591 1 96.31 103 ASN A N 1
ATOM 807 C CA . ASN A 1 103 ? -8.883 -1.778 0.481 1 96.31 103 ASN A CA 1
ATOM 808 C C . ASN A 1 103 ? -9.508 -1.144 1.721 1 96.31 103 ASN A C 1
ATOM 810 O O . ASN A 1 103 ? -10.328 -0.23 1.61 1 96.31 103 ASN A O 1
ATOM 814 N N . ALA A 1 104 ? -9.07 -1.552 2.871 1 97.44 104 ALA A N 1
ATOM 815 C CA . ALA A 1 104 ? -9.609 -1.06 4.137 1 97.44 104 ALA A CA 1
ATOM 816 C C . ALA A 1 104 ? -9.148 0.37 4.41 1 97.44 104 ALA A C 1
ATOM 818 O O . ALA A 1 104 ? -9.758 1.08 5.215 1 97.44 104 ALA A O 1
ATOM 819 N N . TRP A 1 105 ? -8.086 0.755 3.803 1 97.94 105 TRP A N 1
ATOM 820 C CA . TRP A 1 105 ? -7.566 2.107 3.977 1 97.94 105 TRP A CA 1
ATOM 821 C C . TRP A 1 105 ? -6.988 2.643 2.67 1 97.94 105 TRP A C 1
ATOM 823 O O . TRP A 1 105 ? -6.691 1.872 1.755 1 97.94 105 TRP A O 1
ATOM 833 N N . GLY A 1 106 ? -6.934 3.932 2.619 1 97.25 106 GLY A N 1
ATOM 834 C CA . GLY A 1 106 ? -6.359 4.609 1.469 1 97.25 106 GLY A CA 1
ATOM 835 C C . GLY A 1 106 ? -5.078 5.355 1.794 1 97.25 106 GLY A C 1
ATOM 836 O O . GLY A 1 106 ? -4.762 5.578 2.965 1 97.25 106 GLY A O 1
ATOM 837 N N . THR A 1 107 ? -4.332 5.695 0.711 1 97.38 107 THR A N 1
ATOM 838 C CA . THR A 1 107 ? -3.141 6.52 0.859 1 97.38 107 THR A CA 1
ATOM 839 C C . THR A 1 107 ? -3.51 8 0.906 1 97.38 107 THR A C 1
ATOM 841 O O . THR A 1 107 ? -4.68 8.359 0.747 1 97.38 107 THR A O 1
ATOM 844 N N . ILE A 1 108 ? -2.537 8.766 1.241 1 97.5 108 ILE A N 1
ATOM 845 C CA . ILE A 1 108 ? -2.658 10.219 1.266 1 97.5 108 ILE A CA 1
ATOM 846 C C . ILE A 1 108 ? -1.62 10.836 0.334 1 97.5 108 ILE A C 1
ATOM 848 O O . ILE A 1 108 ? -0.466 10.406 0.305 1 97.5 108 ILE A O 1
ATOM 852 N N . GLU A 1 109 ? -2.088 11.82 -0.416 1 96.25 109 GLU A N 1
ATOM 853 C CA . GLU A 1 109 ? -1.171 12.578 -1.26 1 96.25 109 GLU A CA 1
ATOM 854 C C . GLU A 1 109 ? -1.263 14.07 -0.963 1 96.25 109 GLU A C 1
ATOM 856 O O . GLU A 1 109 ? -2.359 14.617 -0.8 1 96.25 109 GLU A O 1
ATOM 861 N N . VAL A 1 110 ? -0.116 14.703 -0.824 1 95.56 110 VAL A N 1
ATOM 862 C CA . VAL A 1 110 ? -0.033 16.156 -0.768 1 95.56 110 VAL A CA 1
ATOM 863 C C . VAL A 1 110 ? 0.55 16.688 -2.074 1 95.56 110 VAL A C 1
ATOM 865 O O . VAL A 1 110 ? 1.617 16.25 -2.512 1 95.56 110 VAL A O 1
ATOM 868 N N . SER A 1 111 ? -0.193 17.562 -2.674 1 92.75 111 SER A N 1
ATOM 869 C CA . SER A 1 111 ? 0.237 18.078 -3.971 1 92.75 111 SER A CA 1
ATOM 870 C C . SER A 1 111 ? -0.042 19.562 -4.098 1 92.75 111 SER A C 1
ATOM 872 O O . SER A 1 111 ? -0.769 20.141 -3.281 1 92.75 111 SER A O 1
ATOM 874 N N . ALA A 1 112 ? 0.623 20.062 -5.082 1 87.56 112 ALA A N 1
ATOM 875 C CA . ALA A 1 112 ? 0.415 21.484 -5.344 1 87.56 112 ALA A CA 1
ATOM 876 C C . ALA A 1 112 ? -1.04 21.781 -5.703 1 87.56 112 ALA A C 1
ATOM 878 O O . ALA A 1 112 ? -1.669 21 -6.43 1 87.56 112 ALA A O 1
ATOM 879 N N . GLY A 1 113 ? -1.509 22.875 -5.137 1 84.44 113 GLY A N 1
ATOM 880 C CA . GLY A 1 113 ? -2.887 23.25 -5.402 1 84.44 113 GLY A CA 1
ATOM 881 C C . GLY A 1 113 ? -3.787 23.125 -4.188 1 84.44 113 GLY A C 1
ATOM 882 O O . GLY A 1 113 ? -3.305 22.984 -3.062 1 84.44 113 GLY A O 1
ATOM 883 N N . TYR A 1 114 ? -5.09 23.203 -4.426 1 83.5 114 TYR A N 1
ATOM 884 C CA . TYR A 1 114 ? -6.059 23.297 -3.342 1 83.5 114 TYR A CA 1
ATOM 885 C C . TYR A 1 114 ? -6.676 21.938 -3.045 1 83.5 114 TYR A C 1
ATOM 887 O O . TYR A 1 114 ? -7.566 21.812 -2.201 1 83.5 114 TYR A O 1
ATOM 895 N N . GLY A 1 115 ? -6.176 20.922 -3.59 1 84.69 115 GLY A N 1
ATOM 896 C CA . GLY A 1 115 ? -6.766 19.609 -3.381 1 84.69 115 GLY A CA 1
ATOM 897 C C . GLY A 1 115 ? -7.988 19.359 -4.242 1 84.69 115 GLY A C 1
ATOM 898 O O . GLY A 1 115 ? -8.555 20.297 -4.809 1 84.69 115 GLY A O 1
ATOM 899 N N . SER A 1 116 ? -8.391 18.094 -4.273 1 90 116 SER A N 1
ATOM 900 C CA . SER A 1 116 ? -9.57 17.734 -5.055 1 90 116 SER A CA 1
ATOM 901 C C . SER A 1 116 ? -10.852 18.125 -4.324 1 90 116 SER A C 1
ATOM 903 O O . SER A 1 116 ? -10.852 18.266 -3.1 1 90 116 SER A O 1
ATOM 905 N N . GLU A 1 117 ? -11.938 18.312 -5.07 1 86.62 117 GLU A N 1
ATOM 906 C CA . GLU A 1 117 ? -13.211 18.75 -4.523 1 86.62 117 GLU A CA 1
ATOM 907 C C . GLU A 1 117 ? -13.797 17.719 -3.566 1 86.62 117 GLU A C 1
ATOM 909 O O . GLU A 1 117 ? -14.453 18.062 -2.584 1 86.62 117 GLU A O 1
ATOM 914 N N . TYR A 1 118 ? -13.5 16.531 -3.779 1 87 118 TYR A N 1
ATOM 915 C CA . TYR A 1 118 ? -14.141 15.469 -3.014 1 87 118 TYR A CA 1
ATOM 916 C C . TYR A 1 118 ? -13.195 14.898 -1.965 1 87 118 TYR A C 1
ATOM 918 O O . TYR A 1 118 ? -13.516 14.883 -0.774 1 87 118 TYR A O 1
ATOM 926 N N . TYR A 1 119 ? -12.039 14.672 -2.213 1 90.94 119 TYR A N 1
ATOM 927 C CA . TYR A 1 119 ? -11.117 13.953 -1.345 1 90.94 119 TYR A CA 1
ATOM 928 C C . TYR A 1 119 ? -10.156 14.914 -0.648 1 90.94 119 TYR A C 1
ATOM 930 O O . TYR A 1 119 ? -9.438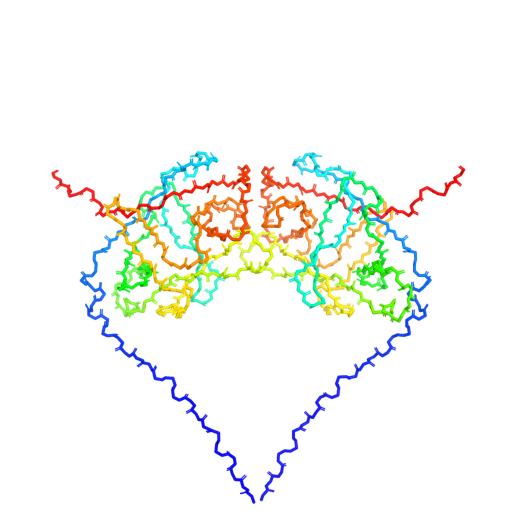 14.523 0.277 1 90.94 119 TYR A O 1
ATOM 938 N N . GLY A 1 120 ? -10.172 16.188 -1.038 1 92.94 120 GLY A N 1
ATOM 939 C CA . GLY A 1 120 ? -9.273 17.188 -0.492 1 92.94 120 GLY A CA 1
ATOM 940 C C . GLY A 1 120 ? -9.977 18.234 0.343 1 92.94 120 GLY A C 1
ATOM 941 O O . GLY A 1 120 ? -9.43 19.312 0.599 1 92.94 120 GLY A O 1
ATOM 942 N N . ARG A 1 121 ? -11.203 17.875 0.734 1 92.5 121 ARG A N 1
ATOM 943 C CA . ARG A 1 121 ? -12.023 18.828 1.466 1 92.5 121 ARG A CA 1
ATOM 944 C C . ARG A 1 121 ? -12.578 18.203 2.746 1 92.5 121 ARG A C 1
ATOM 946 O O . ARG A 1 121 ? -12.289 17.047 3.059 1 92.5 121 ARG A O 1
ATOM 953 N N . ASN A 1 122 ? -13.211 19.094 3.547 1 95.5 122 ASN A N 1
ATOM 954 C CA . ASN A 1 122 ? -13.992 18.703 4.711 1 95.5 122 ASN A CA 1
ATOM 955 C C . ASN A 1 122 ? -13.094 18.328 5.891 1 95.5 122 ASN A C 1
ATOM 957 O O . ASN A 1 122 ? -13.398 17.406 6.648 1 95.5 122 ASN A O 1
ATOM 961 N N . PHE A 1 123 ? -12 18.922 5.941 1 97.19 123 PHE A N 1
ATOM 962 C CA . PHE A 1 123 ? -11.141 18.781 7.109 1 97.19 123 PHE A CA 1
ATOM 963 C C . PHE A 1 123 ? -11.359 19.938 8.086 1 97.19 123 PHE A C 1
ATOM 965 O O . PHE A 1 123 ? -11.625 21.062 7.676 1 97.19 123 PHE A O 1
ATOM 972 N N . THR A 1 124 ? -11.273 19.656 9.344 1 96.56 124 THR A N 1
ATOM 973 C CA . THR A 1 124 ? -11.391 20.656 10.398 1 96.56 124 THR A CA 1
ATOM 974 C C . THR A 1 124 ? -10.555 20.266 11.609 1 96.56 124 THR A C 1
ATOM 976 O O . THR A 1 124 ? -10.18 19.094 11.766 1 96.56 124 THR A O 1
ATOM 979 N N . VAL A 1 125 ? -10.141 21.203 12.367 1 96.88 125 VAL A N 1
ATOM 980 C CA . VAL A 1 125 ? -9.648 20.953 13.719 1 96.88 125 VAL A CA 1
ATOM 981 C C . VAL A 1 125 ? -10.812 21.016 14.703 1 96.88 125 VAL A C 1
ATOM 983 O O . VAL A 1 125 ? -11.414 22.078 14.898 1 96.88 125 VAL A O 1
ATOM 986 N N . ALA A 1 126 ? -11.07 19.906 15.281 1 97.06 126 ALA A N 1
ATOM 987 C CA . ALA A 1 126 ? -12.172 19.828 16.234 1 97.06 126 ALA A CA 1
ATOM 988 C C . ALA A 1 126 ? -11.852 20.609 17.516 1 97.06 126 ALA A C 1
ATOM 990 O O . ALA A 1 126 ? -10.719 21.078 17.688 1 97.06 126 ALA A O 1
ATOM 991 N N . GLU A 1 127 ? -12.867 20.719 18.344 1 95.94 127 GLU A N 1
ATOM 992 C CA . GLU A 1 127 ? -12.734 21.484 19.578 1 95.94 127 GLU A CA 1
ATOM 993 C C . GLU A 1 127 ? -11.648 20.922 20.484 1 95.94 127 GLU A C 1
ATOM 995 O O . GLU A 1 127 ? -10.953 21.656 21.172 1 95.94 127 GLU A O 1
ATOM 1000 N N . ASN A 1 128 ? -11.492 19.688 20.469 1 96.5 128 ASN A N 1
ATOM 1001 C CA . ASN A 1 128 ? -10.516 19.047 21.328 1 96.5 128 ASN A CA 1
ATOM 1002 C C . ASN A 1 128 ? -9.117 19.094 20.734 1 96.5 128 ASN A C 1
ATOM 1004 O O . ASN A 1 128 ? -8.18 18.516 21.281 1 96.5 128 ASN A O 1
ATOM 1008 N N . GLY A 1 129 ? -8.969 19.688 19.562 1 96.94 129 GLY A N 1
ATOM 1009 C CA . GLY A 1 129 ? -7.664 19.859 18.953 1 96.94 129 GLY A CA 1
ATOM 1010 C C . GLY A 1 129 ? -7.328 18.797 17.922 1 96.94 129 GLY A C 1
ATOM 1011 O O . GLY A 1 129 ? -6.277 18.844 17.281 1 96.94 129 GLY A O 1
ATOM 1012 N N . THR A 1 130 ? -8.266 17.828 17.734 1 98.38 130 THR A N 1
ATOM 1013 C CA . THR A 1 130 ? -7.988 16.75 16.781 1 98.38 130 THR A CA 1
ATOM 1014 C C . THR A 1 130 ? -8.344 17.188 15.367 1 98.38 130 THR A C 1
ATOM 1016 O O . THR A 1 130 ? -9.312 17.906 15.156 1 98.38 130 THR A O 1
ATOM 1019 N N . ILE A 1 131 ? -7.535 16.766 14.469 1 98.19 131 ILE A N 1
ATOM 1020 C CA . ILE A 1 131 ? -7.789 16.984 13.055 1 98.19 131 ILE A CA 1
ATOM 1021 C C . ILE A 1 131 ? -8.648 15.859 12.492 1 98.19 131 ILE A C 1
ATOM 1023 O O . ILE A 1 131 ? -8.266 14.688 12.555 1 98.19 131 ILE A O 1
ATOM 1027 N N . VAL A 1 132 ? -9.82 16.219 11.93 1 98.12 132 VAL A N 1
ATOM 1028 C CA . VAL A 1 132 ? -10.773 15.203 11.477 1 98.12 132 VAL A CA 1
ATOM 1029 C C . VAL A 1 132 ? -11.312 15.586 10.102 1 98.12 132 VAL A C 1
ATOM 1031 O O . VAL A 1 132 ? -11.039 16.688 9.602 1 98.12 132 VAL A O 1
ATOM 1034 N N . SER A 1 133 ? -11.984 14.641 9.492 1 97.06 133 SER A N 1
ATOM 1035 C CA . SER A 1 133 ? -12.664 14.859 8.219 1 97.06 133 SER A CA 1
ATOM 1036 C C . SER A 1 133 ? -14.156 14.531 8.336 1 97.06 133 SER A C 1
ATOM 1038 O O . SER A 1 133 ? -14.531 13.547 8.969 1 97.06 133 SER A O 1
ATOM 1040 N N . ASP A 1 134 ? -14.953 15.344 7.668 1 94.94 134 ASP A N 1
ATOM 1041 C CA . ASP A 1 134 ? -16.391 15.062 7.578 1 94.94 134 ASP A CA 1
ATOM 1042 C C . ASP A 1 134 ? -16.719 14.305 6.297 1 94.94 134 ASP A C 1
ATOM 1044 O O . ASP A 1 134 ? -17.891 14.133 5.957 1 94.94 134 ASP A O 1
ATOM 1048 N N . PHE A 1 135 ? -15.664 13.93 5.598 1 94.69 135 PHE A N 1
ATOM 1049 C CA . PHE A 1 135 ? -15.883 13.086 4.43 1 94.69 135 PHE A CA 1
ATOM 1050 C C . PHE A 1 135 ? -16.609 11.805 4.82 1 94.69 135 PHE A C 1
ATOM 1052 O O . PHE A 1 135 ? -16.203 11.117 5.762 1 94.69 135 PHE A O 1
ATOM 1059 N N . GLU A 1 136 ? -17.672 11.414 4.105 1 94.69 136 GLU A N 1
ATOM 1060 C CA . GLU A 1 136 ? -18.609 10.383 4.527 1 94.69 136 GLU A CA 1
ATOM 1061 C C . GLU A 1 136 ? -17.938 9.023 4.605 1 94.69 136 GLU A C 1
ATOM 1063 O O . GLU A 1 136 ? -18.375 8.148 5.359 1 94.69 136 GLU A O 1
ATOM 1068 N N . GLU A 1 137 ? -16.891 8.82 3.857 1 94.88 137 GLU A N 1
ATOM 1069 C CA . GLU A 1 137 ? -16.25 7.512 3.846 1 94.88 137 GLU A CA 1
ATOM 1070 C C . GLU A 1 137 ? -15.102 7.449 4.852 1 94.88 137 GLU A C 1
ATOM 1072 O O . GLU A 1 137 ? -14.5 6.391 5.043 1 94.88 137 GLU A O 1
ATOM 1077 N N . TRP A 1 138 ? -14.852 8.562 5.516 1 96.31 138 TRP A N 1
ATOM 1078 C CA . TRP A 1 138 ? -13.719 8.664 6.43 1 96.31 138 TRP A CA 1
ATOM 1079 C C . TRP A 1 138 ? -14.023 7.977 7.758 1 96.31 138 TRP A C 1
ATOM 1081 O O . TRP A 1 138 ? -15.078 8.211 8.359 1 96.31 138 TRP A O 1
ATOM 1091 N N . ALA A 1 139 ? -13.047 7.141 8.219 1 97.38 139 ALA A N 1
ATOM 1092 C CA . ALA A 1 139 ? -13.25 6.441 9.492 1 97.38 139 ALA A CA 1
ATOM 1093 C C . ALA A 1 139 ? -12.047 6.613 10.406 1 97.38 139 ALA A C 1
ATOM 1095 O O . ALA A 1 139 ? -11.875 5.855 11.367 1 97.38 139 ALA A O 1
ATOM 1096 N N . GLY A 1 140 ? -11.117 7.52 10.078 1 97.94 140 GLY A N 1
ATOM 1097 C CA . GLY A 1 140 ? -10 7.805 10.969 1 97.94 140 GLY A CA 1
ATOM 1098 C C . GLY A 1 140 ? -8.648 7.738 10.281 1 97.94 140 GLY A C 1
ATOM 1099 O O . GLY A 1 140 ? -8.578 7.508 9.078 1 97.94 140 GLY A O 1
ATOM 1100 N N . TRP A 1 141 ? -7.602 8.047 11.094 1 98.81 141 TRP A N 1
ATOM 1101 C CA . TRP A 1 141 ? -6.219 8.047 10.633 1 98.81 141 TRP A CA 1
ATOM 1102 C C . TRP A 1 141 ? -5.508 6.762 11.047 1 98.81 141 TRP A C 1
ATOM 1104 O O . TRP A 1 141 ? -5.781 6.207 12.117 1 98.81 141 TRP A O 1
ATOM 1114 N N . LEU A 1 142 ? -4.609 6.32 10.258 1 98.81 142 LEU A N 1
ATOM 1115 C CA . LEU A 1 142 ? -3.664 5.25 10.555 1 98.81 142 LEU A CA 1
ATOM 1116 C C . LEU A 1 142 ? -2.232 5.703 10.289 1 98.81 142 LEU A C 1
ATOM 1118 O O . LEU A 1 142 ? -1.978 6.453 9.344 1 98.81 142 LEU A O 1
ATOM 1122 N N . ILE A 1 143 ? -1.338 5.32 11.117 1 98.94 143 ILE A N 1
ATOM 1123 C CA . ILE A 1 143 ? 0.085 5.395 10.805 1 98.94 143 ILE A CA 1
ATOM 1124 C C . ILE A 1 143 ? 0.671 3.984 10.742 1 98.94 143 ILE A C 1
ATOM 1126 O O . ILE A 1 143 ? 0.45 3.17 11.641 1 98.94 143 ILE A O 1
ATOM 1130 N N . CYS A 1 144 ? 1.348 3.705 9.688 1 98.69 144 CYS A N 1
ATOM 1131 C CA . CYS A 1 144 ? 1.923 2.381 9.469 1 98.69 144 CYS A CA 1
ATOM 1132 C C . CYS A 1 144 ? 3.346 2.488 8.938 1 98.69 144 CYS A C 1
ATOM 1134 O O . CYS A 1 144 ? 3.666 3.418 8.188 1 98.69 144 CYS A O 1
ATOM 1136 N N . ASP A 1 145 ? 4.191 1.524 9.328 1 98.38 145 ASP A N 1
ATOM 1137 C CA . ASP A 1 145 ? 5.367 1.234 8.516 1 98.38 145 ASP A CA 1
ATOM 1138 C C . ASP A 1 145 ? 4.973 0.523 7.219 1 98.38 145 ASP A C 1
ATOM 1140 O O . ASP A 1 145 ? 4.219 -0.449 7.246 1 98.38 145 ASP A O 1
ATOM 1144 N N . TRP A 1 146 ? 5.512 1.059 6.156 1 97.69 146 TRP A N 1
ATOM 1145 C CA . TRP A 1 146 ? 5.223 0.439 4.867 1 97.69 146 TRP A CA 1
ATOM 1146 C C . TRP A 1 146 ? 6.348 0.699 3.871 1 97.69 146 TRP A C 1
ATOM 1148 O O . TRP A 1 146 ? 7.527 0.602 4.219 1 97.69 146 TRP A O 1
ATOM 1158 N N . GLY A 1 147 ? 6 0.901 2.607 1 96.31 147 GLY A N 1
ATOM 1159 C CA . GLY A 1 147 ? 6.961 0.86 1.517 1 96.31 147 GLY A CA 1
ATOM 1160 C C . GLY A 1 147 ? 8.016 1.949 1.607 1 96.31 147 GLY A C 1
ATOM 1161 O O . GLY A 1 147 ? 9.117 1.799 1.078 1 96.31 147 GLY A O 1
ATOM 1162 N N . HIS A 1 148 ? 7.723 3.07 2.26 1 96.38 148 HIS A N 1
ATOM 1163 C CA . HIS A 1 148 ? 8.703 4.137 2.428 1 96.38 148 HIS A CA 1
ATOM 1164 C C . HIS A 1 148 ? 9.727 3.779 3.502 1 96.38 148 HIS A C 1
ATOM 1166 O O . HIS A 1 148 ? 10.758 4.445 3.633 1 96.38 148 HIS A O 1
ATOM 1172 N N . GLN A 1 149 ? 9.398 2.807 4.316 1 94.12 149 GLN A N 1
ATOM 1173 C CA . GLN A 1 149 ? 10.242 2.33 5.406 1 94.12 149 GLN A CA 1
ATOM 1174 C C . GLN A 1 149 ? 10.375 3.387 6.5 1 94.12 149 GLN A C 1
ATOM 1176 O O . GLN A 1 149 ? 11.414 3.477 7.156 1 94.12 149 GLN A O 1
ATOM 1181 N N . VAL A 1 150 ? 9.523 4.328 6.566 1 96.94 150 VAL A N 1
ATOM 1182 C CA . VAL A 1 150 ? 9.289 5.285 7.645 1 96.94 150 VAL A CA 1
ATOM 1183 C C . VAL A 1 150 ? 7.793 5.352 7.957 1 96.94 150 VAL A C 1
ATOM 1185 O O . VAL A 1 150 ? 6.961 5.016 7.109 1 96.94 150 VAL A O 1
ATOM 1188 N N . PRO A 1 151 ? 7.438 5.75 9.195 1 98.62 151 PRO A N 1
ATOM 1189 C CA . PRO A 1 151 ? 6.012 5.852 9.508 1 98.62 151 PRO A CA 1
ATOM 1190 C C . PRO A 1 151 ? 5.25 6.738 8.523 1 98.62 151 PRO A C 1
ATOM 1192 O O . PRO A 1 151 ? 5.609 7.902 8.336 1 98.62 151 PRO A O 1
ATOM 1195 N N . GLN A 1 152 ? 4.246 6.172 7.969 1 98.75 152 GLN A N 1
ATOM 1196 C CA . GLN A 1 152 ? 3.479 6.859 6.934 1 98.75 152 GLN A CA 1
ATOM 1197 C C . GLN A 1 152 ? 2.004 6.953 7.316 1 98.75 152 GLN A C 1
ATOM 1199 O O . GLN A 1 152 ? 1.453 6.027 7.914 1 98.75 152 GLN A O 1
ATOM 1204 N N . LEU A 1 153 ? 1.36 8.094 6.906 1 98.94 153 LEU A N 1
ATOM 1205 C CA . LEU A 1 153 ? -0.048 8.336 7.195 1 98.94 153 LEU A CA 1
ATOM 1206 C C . LEU A 1 153 ? -0.942 7.66 6.164 1 98.94 153 LEU A C 1
ATOM 1208 O O . LEU A 1 153 ? -0.663 7.719 4.965 1 98.94 153 LEU A O 1
ATOM 1212 N N . PHE A 1 154 ? -1.959 7.004 6.652 1 98.69 154 PHE A N 1
ATOM 1213 C CA . PHE A 1 154 ? -3.064 6.457 5.875 1 98.69 154 PHE A CA 1
ATOM 1214 C C . PHE A 1 154 ? -4.402 6.875 6.473 1 98.69 154 PHE A C 1
ATOM 1216 O O . PHE A 1 154 ? -4.449 7.477 7.547 1 98.69 154 PHE A O 1
ATOM 1223 N N . TRP A 1 155 ? -5.453 6.66 5.727 1 98.31 155 TRP A N 1
ATOM 1224 C CA . TRP A 1 155 ? -6.777 6.93 6.277 1 98.31 155 TRP A CA 1
ATOM 1225 C C . TRP A 1 155 ? -7.684 5.707 6.145 1 98.31 155 TRP A C 1
ATOM 1227 O O . TRP A 1 155 ? -7.586 4.961 5.168 1 98.31 155 TRP A O 1
ATOM 1237 N N . ALA A 1 156 ? -8.477 5.488 7.152 1 98.06 156 ALA A N 1
ATOM 1238 C CA . ALA A 1 156 ? -9.367 4.336 7.219 1 98.06 156 ALA A CA 1
ATOM 1239 C C . ALA A 1 156 ? -10.656 4.602 6.449 1 98.06 156 ALA A C 1
ATOM 1241 O O . ALA A 1 156 ? -11.227 5.695 6.531 1 98.06 156 ALA A O 1
ATOM 1242 N N . GLN A 1 157 ? -11.086 3.574 5.762 1 97 157 GLN A N 1
ATOM 1243 C CA . GLN A 1 157 ? -12.336 3.658 5.012 1 97 157 GLN A CA 1
ATOM 1244 C C . GLN A 1 157 ? -13.477 2.975 5.762 1 97 157 GLN A C 1
ATOM 1246 O O . GLN A 1 157 ? -13.32 1.85 6.242 1 97 157 GLN A O 1
ATOM 1251 N N . ILE A 1 158 ? -14.586 3.617 5.789 1 95.75 158 ILE A N 1
ATOM 1252 C CA . ILE A 1 158 ? -15.664 3.301 6.727 1 95.75 158 ILE A CA 1
ATOM 1253 C C . ILE A 1 158 ? -16.266 1.946 6.375 1 95.75 158 ILE A C 1
ATOM 1255 O O . ILE A 1 158 ? -16.844 1.27 7.238 1 95.75 158 ILE A O 1
ATOM 1259 N N . ALA A 1 159 ? -16.125 1.523 5.137 1 93.88 159 ALA A N 1
ATOM 1260 C CA . ALA A 1 159 ? -16.766 0.307 4.652 1 93.88 159 ALA A CA 1
ATOM 1261 C C . ALA A 1 159 ? -16.125 -0.937 5.254 1 93.88 159 ALA A C 1
ATOM 1263 O O . ALA A 1 159 ? -16.656 -2.041 5.141 1 93.88 159 ALA A O 1
ATOM 1264 N N . TYR A 1 160 ? -15.031 -0.754 6 1 93.75 160 TYR A N 1
ATOM 1265 C CA . TYR A 1 160 ? -14.281 -1.914 6.461 1 93.75 160 TYR A CA 1
ATOM 1266 C C . TYR A 1 160 ? -14.117 -1.892 7.977 1 93.75 160 TYR A C 1
ATOM 1268 O O . TYR A 1 160 ? -13.922 -0.829 8.57 1 93.75 160 TYR A O 1
ATOM 1276 N N . ASN A 1 161 ? -14.297 -3.047 8.492 1 91.88 161 ASN A N 1
ATOM 1277 C CA . ASN A 1 161 ? -13.82 -3.248 9.859 1 91.88 161 ASN A CA 1
ATOM 1278 C C . ASN A 1 161 ? -12.32 -3.541 9.891 1 91.88 161 ASN A C 1
ATOM 1280 O O . ASN A 1 161 ? -11.898 -4.664 9.609 1 91.88 161 ASN A O 1
ATOM 1284 N N . ILE A 1 162 ? -11.562 -2.605 10.359 1 93.75 162 ILE A N 1
ATOM 1285 C CA . ILE A 1 162 ? -10.117 -2.672 10.219 1 93.75 162 ILE A CA 1
ATOM 1286 C C . ILE A 1 162 ? -9.523 -3.465 11.383 1 93.75 162 ILE A C 1
ATOM 1288 O O . ILE A 1 162 ? -9.805 -3.182 12.547 1 93.75 162 ILE A O 1
ATOM 1292 N N . THR A 1 163 ? -8.805 -4.473 11.008 1 94 163 THR A N 1
ATOM 1293 C CA . THR A 1 163 ? -7.852 -5.062 11.945 1 94 163 THR A CA 1
ATOM 1294 C C . THR A 1 163 ? -6.527 -4.301 11.922 1 94 163 THR A C 1
ATOM 1296 O O . THR A 1 163 ? -5.867 -4.227 10.883 1 94 163 THR A O 1
ATOM 1299 N N . VAL A 1 164 ? -6.176 -3.811 13.047 1 97.12 164 VAL A N 1
ATOM 1300 C CA . VAL A 1 164 ? -4.945 -3.027 13.102 1 97.12 164 VAL A CA 1
ATOM 1301 C C . VAL A 1 164 ? -3.736 -3.961 13.086 1 97.12 164 VAL A C 1
ATOM 1303 O O . VAL A 1 164 ? -3.572 -4.793 13.977 1 97.12 164 VAL A O 1
ATOM 1306 N N . LEU A 1 165 ? -2.914 -3.799 12.203 1 97.94 165 LEU A N 1
ATOM 1307 C CA . LEU A 1 165 ? -1.739 -4.645 12.016 1 97.94 165 LEU A CA 1
ATOM 1308 C C . LEU A 1 165 ? -0.626 -4.254 12.977 1 97.94 165 LEU A C 1
ATOM 1310 O O . LEU A 1 165 ? -0.611 -3.135 13.492 1 97.94 165 LEU A O 1
ATOM 1314 N N . CYS A 1 166 ? 0.29 -5.215 13.195 1 98 166 CYS A N 1
ATOM 1315 C CA . CYS A 1 166 ? 1.41 -4.98 14.102 1 98 166 CYS A CA 1
ATOM 1316 C C . CYS A 1 166 ? 2.287 -3.842 13.602 1 98 166 CYS A C 1
ATOM 1318 O O . CYS A 1 166 ? 2.979 -3.193 14.383 1 98 166 CYS A O 1
ATOM 1320 N N . SER A 1 167 ? 2.277 -3.574 12.352 1 98.25 167 SER A N 1
ATOM 1321 C CA . SER A 1 167 ? 3.084 -2.506 11.766 1 98.25 167 SER A CA 1
ATOM 1322 C C . SER A 1 167 ? 2.295 -1.203 11.68 1 98.25 167 SER A C 1
ATOM 1324 O O . SER A 1 167 ? 2.695 -0.274 10.977 1 98.25 167 SER A O 1
ATOM 1326 N N . CYS A 1 168 ? 1.104 -1.206 12.367 1 98.62 168 CYS A N 1
ATOM 1327 C CA . CYS A 1 168 ? 0.234 -0.042 12.258 1 98.62 168 CYS A CA 1
ATOM 1328 C C . CYS A 1 168 ? -0.293 0.382 13.617 1 98.62 168 CYS A C 1
ATOM 1330 O O . CYS A 1 168 ? -0.12 -0.335 14.609 1 98.62 168 CYS A O 1
ATOM 1332 N N . ALA A 1 169 ? -0.881 1.579 13.641 1 98.88 169 ALA A N 1
ATOM 1333 C CA . ALA A 1 169 ? -1.689 2.072 14.75 1 98.88 169 ALA A CA 1
ATOM 1334 C C . ALA A 1 169 ? -2.82 2.969 14.258 1 98.88 169 ALA A C 1
ATOM 1336 O O . ALA A 1 169 ? -2.641 3.732 13.305 1 98.88 169 ALA A O 1
ATOM 1337 N N . ARG A 1 170 ? -3.934 2.818 14.906 1 98.75 170 ARG A N 1
ATOM 1338 C CA . ARG A 1 170 ? -4.945 3.867 14.812 1 98.75 170 ARG A CA 1
ATOM 1339 C C . ARG A 1 170 ? -4.555 5.078 15.656 1 98.75 170 ARG A C 1
ATOM 1341 O O . ARG A 1 170 ? -4.145 4.93 16.812 1 98.75 170 ARG A O 1
ATOM 1348 N N . VAL A 1 171 ? -4.719 6.254 15.086 1 98.94 171 VAL A N 1
ATOM 1349 C CA . VAL A 1 171 ? -4.211 7.414 15.805 1 98.94 171 VAL A CA 1
ATOM 1350 C C . VAL A 1 171 ? -5.211 8.562 15.703 1 98.94 171 VAL A C 1
ATOM 1352 O O . VAL A 1 171 ? -6.074 8.57 14.828 1 98.94 171 VAL A O 1
ATOM 1355 N N . GLU A 1 172 ? -5.152 9.398 16.594 1 98.88 172 GLU A N 1
ATOM 1356 C CA . GLU A 1 172 ? -5.625 10.773 16.469 1 98.88 172 GLU A CA 1
ATOM 1357 C C . GLU A 1 172 ? -4.484 11.719 16.094 1 98.88 172 GLU A C 1
ATOM 1359 O O . GLU A 1 172 ? -3.355 11.547 16.562 1 98.88 172 GLU A O 1
ATOM 1364 N N . LEU A 1 173 ? -4.801 12.625 15.25 1 98.88 173 LEU A N 1
ATOM 1365 C CA . LEU A 1 173 ? -3.859 13.695 14.93 1 98.88 173 LEU A CA 1
ATOM 1366 C C . LEU A 1 173 ? -4.258 14.992 15.625 1 98.88 173 LEU A C 1
ATOM 1368 O O . LEU A 1 173 ? -5.395 15.445 15.492 1 98.88 173 LEU A O 1
ATOM 1372 N N . TYR A 1 174 ? -3.293 15.57 16.297 1 98.69 174 TYR A N 1
ATOM 1373 C CA . TYR A 1 174 ? -3.543 16.812 17.031 1 98.69 174 TYR A CA 1
ATOM 1374 C C . TYR A 1 174 ? -2.836 17.984 16.359 1 98.69 174 TYR A C 1
ATOM 1376 O O . TYR A 1 174 ? -1.688 17.859 15.93 1 98.69 174 TYR A O 1
ATOM 1384 N N . ALA A 1 175 ? -3.555 19.078 16.312 1 97.38 175 ALA A N 1
ATOM 1385 C CA . ALA A 1 175 ? -2.957 20.344 15.906 1 97.38 175 ALA A CA 1
ATOM 1386 C C . ALA A 1 175 ? -2.182 20.984 17.047 1 97.38 175 ALA A C 1
ATOM 1388 O O . ALA A 1 175 ? -2.773 21.453 18.031 1 97.38 175 ALA A O 1
ATOM 1389 N N . ASP A 1 176 ? -0.887 20.969 16.906 1 96.06 176 ASP A N 1
ATOM 1390 C CA . ASP A 1 176 ? -0.021 21.531 17.938 1 96.06 176 ASP A CA 1
ATOM 1391 C C . ASP A 1 176 ? 0.424 22.953 17.562 1 96.06 176 ASP A C 1
ATOM 1393 O O . ASP A 1 176 ? 1.279 23.125 16.703 1 96.06 176 ASP A O 1
ATOM 1397 N N . THR A 1 177 ? -0.152 23.938 18.172 1 89.38 177 THR A N 1
ATOM 1398 C CA . THR A 1 177 ? 0.147 25.328 17.844 1 89.38 177 THR A CA 1
ATOM 1399 C C . THR A 1 177 ? 1.35 25.828 18.641 1 89.38 177 THR A C 1
ATOM 1401 O O . THR A 1 177 ? 1.788 26.969 18.469 1 89.38 177 THR A O 1
ATOM 1404 N N . GLY A 1 178 ? 2.154 25.047 19.266 1 77.69 178 GLY A N 1
ATOM 1405 C CA . GLY A 1 178 ? 3.258 25.453 20.125 1 77.69 178 GLY A CA 1
ATOM 1406 C C . GLY A 1 178 ? 2.805 26.094 21.422 1 77.69 178 GLY A C 1
ATOM 1407 O O . GLY A 1 178 ? 1.658 26.531 21.531 1 77.69 178 GLY A O 1
ATOM 1408 N N . SER A 1 179 ? 3.035 25.5 22.781 1 54 179 SER A N 1
ATOM 1409 C CA . SER A 1 179 ? 2.797 26.312 23.969 1 54 179 SER A CA 1
ATOM 1410 C C . SER A 1 179 ? 3.156 27.781 23.719 1 54 179 SER A C 1
ATOM 1412 O O . SER A 1 179 ? 4.184 28.078 23.109 1 54 179 SER A O 1
ATOM 1414 N N . PRO A 1 180 ? 2.18 28.734 23.922 1 41.5 180 PRO A N 1
ATOM 1415 C CA . PRO A 1 180 ? 2.729 30.094 24.094 1 41.5 180 PRO A CA 1
ATOM 1416 C C . PRO A 1 180 ? 3.898 30.141 25.078 1 41.5 180 PRO A C 1
ATOM 1418 O O . PRO A 1 180 ? 3.939 29.359 26.031 1 41.5 180 PRO A O 1
ATOM 1421 N N . SER A 1 181 ? 5.184 30.094 24.609 1 33.56 181 SER A N 1
ATOM 1422 C CA . SER A 1 181 ? 6.066 30.375 25.734 1 33.56 181 SER A CA 1
ATOM 1423 C C . SER A 1 181 ? 5.371 31.234 26.781 1 33.56 181 SER A C 1
ATOM 1425 O O . SER A 1 181 ? 4.977 32.375 26.5 1 33.56 181 SER A O 1
ATOM 1427 N N . SER A 1 182 ? 4.492 30.656 27.625 1 30.33 182 SER A N 1
ATOM 1428 C CA . SER A 1 182 ? 4.391 31.484 28.828 1 30.33 182 SER A CA 1
ATOM 1429 C C . SER A 1 182 ? 5.754 31.672 29.484 1 30.33 182 SER A C 1
ATOM 1431 O O . SER A 1 182 ? 6.586 30.766 29.469 1 30.33 182 SER A O 1
ATOM 1433 N N . MET B 1 1 ? -10.211 21.594 -47.031 1 25.38 1 MET B N 1
ATOM 1434 C CA . MET B 1 1 ? -10.898 20.734 -46.062 1 25.38 1 MET B CA 1
ATOM 1435 C C . MET B 1 1 ? -10.062 19.5 -45.75 1 25.38 1 MET B C 1
ATOM 1437 O O . MET B 1 1 ? -10.031 18.547 -46.531 1 25.38 1 MET B O 1
ATOM 1441 N N . ARG B 1 2 ? -8.766 19.703 -45.312 1 31.59 2 ARG B N 1
ATOM 1442 C CA . ARG B 1 2 ? -7.793 18.625 -45.156 1 31.59 2 ARG B CA 1
ATOM 1443 C C . ARG B 1 2 ? 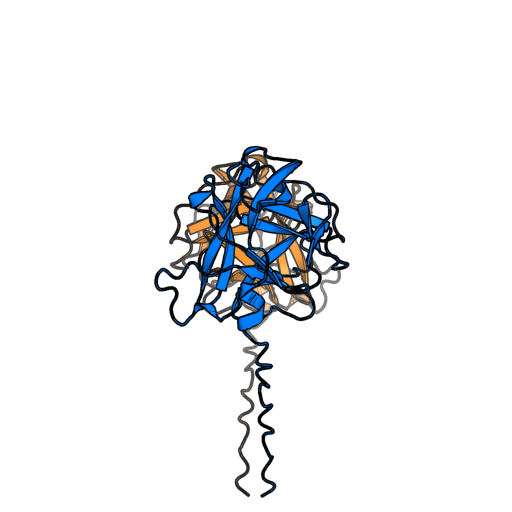-8.234 17.641 -44.094 1 31.59 2 ARG B C 1
ATOM 1445 O O . ARG B 1 2 ? -8.508 18.031 -42.938 1 31.59 2 ARG B O 1
ATOM 1452 N N . PHE B 1 3 ? -8.914 16.484 -44.5 1 28.11 3 PHE B N 1
ATOM 1453 C CA . PHE B 1 3 ? -9.422 15.383 -43.719 1 28.11 3 PHE B CA 1
ATOM 1454 C C . PHE B 1 3 ? -8.32 14.766 -42.875 1 28.11 3 PHE B C 1
ATOM 1456 O O . PHE B 1 3 ? -7.277 14.367 -43.375 1 28.11 3 PHE B O 1
ATOM 1463 N N . ILE B 1 4 ? -8.117 15.234 -41.719 1 33.53 4 ILE B N 1
ATOM 1464 C CA . ILE B 1 4 ? -7.164 14.664 -40.75 1 33.53 4 ILE B CA 1
ATOM 1465 C C . ILE B 1 4 ? -7.484 13.195 -40.531 1 33.53 4 ILE B C 1
ATOM 1467 O O . ILE B 1 4 ? -8.586 12.852 -40.094 1 33.53 4 ILE B O 1
ATOM 1471 N N . ALA B 1 5 ? -6.93 12.258 -41.312 1 28.73 5 ALA B N 1
ATOM 1472 C CA . ALA B 1 5 ? -7.027 10.812 -41.188 1 28.73 5 ALA B CA 1
ATOM 1473 C C . ALA B 1 5 ? -6.609 10.344 -39.812 1 28.73 5 ALA B C 1
ATOM 1475 O O . ALA B 1 5 ? -5.484 10.609 -39.375 1 28.73 5 ALA B O 1
ATOM 1476 N N . LEU B 1 6 ? -7.543 10.367 -38.844 1 31.52 6 LEU B N 1
ATOM 1477 C CA . LEU B 1 6 ? -7.383 9.727 -37.562 1 31.52 6 LEU B CA 1
ATOM 1478 C C . LEU B 1 6 ? -6.957 8.266 -37.719 1 31.52 6 LEU B C 1
ATOM 1480 O O . LEU B 1 6 ? -7.684 7.469 -38.312 1 31.52 6 LEU B O 1
ATOM 1484 N N . ALA B 1 7 ? -5.645 7.984 -37.75 1 30.52 7 ALA B N 1
ATOM 1485 C CA . ALA B 1 7 ? -5.074 6.641 -37.812 1 30.52 7 ALA B CA 1
ATOM 1486 C C . ALA B 1 7 ? -5.605 5.773 -36.656 1 30.52 7 ALA B C 1
ATOM 1488 O O . ALA B 1 7 ? -5.477 6.125 -35.5 1 30.52 7 ALA B O 1
ATOM 1489 N N . THR B 1 8 ? -6.695 5.027 -36.844 1 28.97 8 THR B N 1
ATOM 1490 C CA . THR B 1 8 ? -7.176 3.939 -36 1 28.97 8 THR B CA 1
ATOM 1491 C C . THR B 1 8 ? -6.07 2.918 -35.75 1 28.97 8 THR B C 1
ATOM 1493 O O . THR B 1 8 ? -5.523 2.344 -36.719 1 28.97 8 THR B O 1
ATOM 1496 N N . ALA B 1 9 ? -5.227 3.162 -34.75 1 31.8 9 ALA B N 1
ATOM 1497 C CA . ALA B 1 9 ? -4.297 2.104 -34.375 1 31.8 9 ALA B CA 1
ATOM 1498 C C . ALA B 1 9 ? -5.027 0.778 -34.188 1 31.8 9 ALA B C 1
ATOM 1500 O O . ALA B 1 9 ? -5.973 0.694 -33.375 1 31.8 9 ALA B O 1
ATOM 1501 N N . ALA B 1 10 ? -5.105 -0.066 -35.188 1 30.67 10 ALA B N 1
ATOM 1502 C CA . ALA B 1 10 ? -5.539 -1.459 -35.125 1 30.67 10 ALA B CA 1
ATOM 1503 C C . ALA B 1 10 ? -4.871 -2.193 -33.969 1 30.67 10 ALA B C 1
ATOM 1505 O O . ALA B 1 10 ? -3.643 -2.203 -33.875 1 30.67 10 ALA B O 1
ATOM 1506 N N . LEU B 1 11 ? -5.52 -2.236 -32.812 1 33.09 11 LEU B N 1
ATOM 1507 C CA . LEU B 1 11 ? -5.148 -3.23 -31.828 1 33.09 11 LEU B CA 1
ATOM 1508 C C . LEU B 1 11 ? -4.98 -4.605 -32.469 1 33.09 11 LEU B C 1
ATOM 1510 O O . LEU B 1 11 ? -5.953 -5.203 -32.938 1 33.09 11 LEU B O 1
ATOM 1514 N N . ALA B 1 12 ? -3.91 -4.812 -33.219 1 31.58 12 ALA B N 1
ATOM 1515 C CA . ALA B 1 12 ? -3.633 -6.172 -33.688 1 31.58 12 ALA B CA 1
ATOM 1516 C C . ALA B 1 12 ? -3.748 -7.168 -32.531 1 31.58 12 ALA B C 1
ATOM 1518 O O . ALA B 1 12 ? -3.012 -7.082 -31.547 1 31.58 12 ALA B O 1
ATOM 1519 N N . ALA B 1 13 ? -4.953 -7.691 -32.344 1 36.31 13 ALA B N 1
ATOM 1520 C CA . ALA B 1 13 ? -5.176 -8.891 -31.531 1 36.31 13 ALA B CA 1
ATOM 1521 C C . ALA B 1 13 ? -4.23 -10.008 -31.938 1 36.31 13 ALA B C 1
ATOM 1523 O O . ALA B 1 13 ? -4.363 -10.578 -33.031 1 36.31 13 ALA B O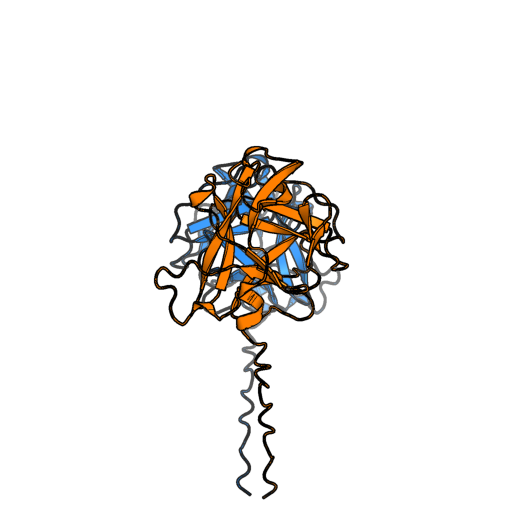 1
ATOM 1524 N N . LEU B 1 14 ? -2.9 -9.93 -31.75 1 33.78 14 LEU B N 1
ATOM 1525 C CA . LEU B 1 14 ? -2.205 -11.203 -31.938 1 33.78 14 LEU B CA 1
ATOM 1526 C C . LEU B 1 14 ? -2.982 -12.344 -31.297 1 33.78 14 LEU B C 1
ATOM 1528 O O . LEU B 1 14 ? -3.229 -12.336 -30.078 1 33.78 14 LEU B O 1
ATOM 1532 N N . THR B 1 15 ? -3.879 -12.93 -31.984 1 33.53 15 THR B N 1
ATOM 1533 C CA . THR B 1 15 ? -4.523 -14.188 -31.641 1 33.53 15 THR B CA 1
ATOM 1534 C C . THR B 1 15 ? -3.48 -15.25 -31.281 1 33.53 15 THR B C 1
ATOM 1536 O O . THR B 1 15 ? -2.816 -15.797 -32.156 1 33.53 15 THR B O 1
ATOM 1539 N N . ALA B 1 16 ? -2.543 -15.133 -30.297 1 37.25 16 ALA B N 1
ATOM 1540 C CA . ALA B 1 16 ? -1.851 -16.344 -29.875 1 37.25 16 ALA B CA 1
ATOM 1541 C C . ALA B 1 16 ? -2.838 -17.484 -29.625 1 37.25 16 ALA B C 1
ATOM 1543 O O . ALA B 1 16 ? -3.912 -17.266 -29.062 1 37.25 16 ALA B O 1
ATOM 1544 N N . SER B 1 17 ? -2.771 -18.562 -30.312 1 36.28 17 SER B N 1
ATOM 1545 C CA . SER B 1 17 ? -3.604 -19.75 -30.25 1 36.28 17 SER B CA 1
ATOM 1546 C C . SER B 1 17 ? -3.787 -20.203 -28.797 1 36.28 17 SER B C 1
ATOM 1548 O O . SER B 1 17 ? -2.816 -20.312 -28.047 1 36.28 17 SER B O 1
ATOM 1550 N N . VAL B 1 18 ? -4.918 -20.062 -28.156 1 40.34 18 VAL B N 1
ATOM 1551 C CA . VAL B 1 18 ? -5.379 -20.625 -26.891 1 40.34 18 VAL B CA 1
ATOM 1552 C C . VAL B 1 18 ? -4.934 -22.094 -26.781 1 40.34 18 VAL B C 1
ATOM 1554 O O . VAL B 1 18 ? -4.941 -22.672 -25.703 1 40.34 18 VAL B O 1
ATOM 1557 N N . ALA B 1 19 ? -4.82 -22.844 -27.922 1 39.75 19 ALA B N 1
ATOM 1558 C CA . ALA B 1 19 ? -4.492 -24.266 -27.891 1 39.75 19 ALA B CA 1
ATOM 1559 C C . ALA B 1 19 ? -3.207 -24.516 -27.109 1 39.75 19 ALA B C 1
ATOM 1561 O O . ALA B 1 19 ? -3.074 -25.547 -26.438 1 39.75 19 ALA B O 1
ATOM 1562 N N . GLY B 1 20 ? -2.275 -23.656 -27.172 1 40.22 20 GLY B N 1
ATOM 1563 C CA . GLY B 1 20 ? -0.947 -23.844 -26.609 1 40.22 20 GLY B CA 1
ATOM 1564 C C . GLY B 1 20 ? -0.914 -23.734 -25.094 1 40.22 20 GLY B C 1
ATOM 1565 O O . GLY B 1 20 ? 0.091 -24.062 -24.469 1 40.22 20 GLY B O 1
ATOM 1566 N N . ILE B 1 21 ? -1.938 -23.094 -24.422 1 47.09 21 ILE B N 1
ATOM 1567 C CA . ILE B 1 21 ? -1.986 -23 -22.969 1 47.09 21 ILE B CA 1
ATOM 1568 C C . ILE B 1 21 ? -2.24 -24.375 -22.359 1 47.09 21 ILE B C 1
ATOM 1570 O O . ILE B 1 21 ? -1.687 -24.703 -21.312 1 47.09 21 ILE B O 1
ATOM 1574 N N . ASN B 1 22 ? -3.057 -25.281 -23.109 1 46.44 22 ASN B N 1
ATOM 1575 C CA . ASN B 1 22 ? -3.451 -26.594 -22.625 1 46.44 22 ASN B CA 1
ATOM 1576 C C . ASN B 1 22 ? -2.236 -27.484 -22.375 1 46.44 22 ASN B C 1
ATOM 1578 O O . ASN B 1 22 ? -2.307 -28.422 -21.578 1 46.44 22 ASN B O 1
ATOM 1582 N N . ASP B 1 23 ? -1.168 -27.109 -23.016 1 51.59 23 ASP B N 1
ATOM 1583 C CA . ASP B 1 23 ? -0.042 -28.031 -22.891 1 51.59 23 ASP B CA 1
ATOM 1584 C C . ASP B 1 23 ? 0.963 -27.531 -21.859 1 51.59 23 ASP B C 1
ATOM 1586 O O . ASP B 1 23 ? 1.985 -28.172 -21.625 1 51.59 23 ASP B O 1
ATOM 1590 N N . LEU B 1 24 ? 0.52 -26.406 -21.172 1 64.06 24 LEU B N 1
ATOM 1591 C CA . LEU B 1 24 ? 1.517 -25.922 -20.219 1 64.06 24 LEU B CA 1
ATOM 1592 C C . LEU B 1 24 ? 1.302 -26.547 -18.844 1 64.06 24 LEU B C 1
ATOM 1594 O O . LEU B 1 24 ? 0.162 -26.766 -18.422 1 64.06 24 LEU B O 1
ATOM 1598 N N . ALA B 1 25 ? 2.336 -27.125 -18.312 1 80.06 25 ALA B N 1
ATOM 1599 C CA . ALA B 1 25 ? 2.279 -27.703 -16.969 1 80.06 25 ALA B CA 1
ATOM 1600 C C . ALA B 1 25 ? 1.733 -26.688 -15.969 1 80.06 25 ALA B C 1
ATOM 1602 O O . ALA B 1 25 ? 2.291 -25.609 -15.805 1 80.06 25 ALA B O 1
ATOM 1603 N N . GLN B 1 26 ? 0.525 -27.031 -15.492 1 89.25 26 GLN B N 1
ATOM 1604 C CA . GLN B 1 26 ? -0.093 -26.203 -14.469 1 89.25 26 GLN B CA 1
ATOM 1605 C C . GLN B 1 26 ? 0.411 -26.562 -13.078 1 89.25 26 GLN B C 1
ATOM 1607 O O . GLN B 1 26 ? 0.771 -27.719 -12.828 1 89.25 26 GLN B O 1
ATOM 1612 N N . PHE B 1 27 ? 0.521 -25.562 -12.234 1 93.44 27 PHE B N 1
ATOM 1613 C CA . PHE B 1 27 ? 0.947 -25.781 -10.859 1 93.44 27 PHE B CA 1
ATOM 1614 C C . PHE B 1 27 ? 0.194 -24.859 -9.914 1 93.44 27 PHE B C 1
ATOM 1616 O O . PHE B 1 27 ? -0.399 -23.859 -10.344 1 93.44 27 PHE B O 1
ATOM 1623 N N . LYS B 1 28 ? 0.119 -25.266 -8.703 1 95.56 28 LYS B N 1
ATOM 1624 C CA . LYS B 1 28 ? -0.281 -24.359 -7.637 1 95.56 28 LYS B CA 1
ATOM 1625 C C . LYS B 1 28 ? 0.932 -23.672 -7.016 1 95.56 28 LYS B C 1
ATOM 1627 O O . LYS B 1 28 ? 2.033 -24.234 -7.02 1 95.56 28 LYS B O 1
ATOM 1632 N N . VAL B 1 29 ? 0.724 -22.531 -6.516 1 98 29 VAL B N 1
ATOM 1633 C CA . VAL B 1 29 ? 1.819 -21.75 -5.949 1 98 29 VAL B CA 1
ATOM 1634 C C . VAL B 1 29 ? 1.832 -21.906 -4.43 1 98 29 VAL B C 1
ATOM 1636 O O . VAL B 1 29 ? 0.829 -21.641 -3.764 1 98 29 VAL B O 1
ATOM 1639 N N . LYS B 1 30 ? 2.934 -22.312 -3.896 1 98.81 30 LYS B N 1
ATOM 1640 C CA . LYS B 1 30 ? 3.09 -22.484 -2.455 1 98.81 30 LYS B CA 1
ATOM 1641 C C . LYS B 1 30 ? 4.211 -21.594 -1.919 1 98.81 30 LYS B C 1
ATOM 1643 O O . LYS B 1 30 ? 5.281 -21.516 -2.523 1 98.81 30 LYS B O 1
ATOM 1648 N N . SER B 1 31 ? 3.98 -20.984 -0.735 1 98.94 31 SER B N 1
ATOM 1649 C CA . SER B 1 31 ? 4.984 -20.094 -0.172 1 98.94 31 SER B CA 1
ATOM 1650 C C . SER B 1 31 ? 5.895 -20.828 0.805 1 98.94 31 SER B C 1
ATOM 1652 O O . SER B 1 31 ? 5.469 -21.766 1.475 1 98.94 31 SER B O 1
ATOM 1654 N N . LYS B 1 32 ? 7.07 -20.406 0.841 1 98.94 32 LYS B N 1
ATOM 1655 C CA . LYS B 1 32 ? 8.031 -20.75 1.884 1 98.94 32 LYS B CA 1
ATOM 1656 C C . LYS B 1 32 ? 8.719 -19.516 2.436 1 98.94 32 LYS B C 1
ATOM 1658 O O . LYS B 1 32 ? 9.383 -18.781 1.693 1 98.94 32 LYS B O 1
ATOM 1663 N N . VAL B 1 33 ? 8.625 -19.328 3.705 1 98.94 33 VAL B N 1
ATOM 1664 C CA . VAL B 1 33 ? 9.211 -18.156 4.332 1 98.94 33 VAL B CA 1
ATOM 1665 C C . VAL B 1 33 ? 10.727 -18.312 4.434 1 98.94 33 VAL B C 1
ATOM 1667 O O . VAL B 1 33 ? 11.219 -19.375 4.848 1 98.94 33 VAL B O 1
ATOM 1670 N N . ILE B 1 34 ? 11.414 -17.297 4.055 1 98.62 34 ILE B N 1
ATOM 1671 C CA . ILE B 1 34 ? 12.867 -17.312 4.207 1 98.62 34 ILE B CA 1
ATOM 1672 C C . ILE B 1 34 ? 13.297 -16.297 5.258 1 98.62 34 ILE B C 1
ATOM 1674 O O . ILE B 1 34 ? 14.367 -16.422 5.848 1 98.62 34 ILE B O 1
ATOM 1678 N N . GLU B 1 35 ? 12.508 -15.297 5.473 1 98.62 35 GLU B N 1
ATOM 1679 C CA . GLU B 1 35 ? 12.734 -14.289 6.508 1 98.62 35 GLU B CA 1
ATOM 1680 C C . GLU B 1 35 ? 11.414 -13.664 6.965 1 98.62 35 GLU B C 1
ATOM 1682 O O . GLU B 1 35 ? 10.547 -13.375 6.141 1 98.62 35 GLU B O 1
ATOM 1687 N N . GLY B 1 36 ? 11.258 -13.469 8.266 1 98.56 36 GLY B N 1
ATOM 1688 C CA . GLY B 1 36 ? 10.102 -12.742 8.773 1 98.56 36 GLY B CA 1
ATOM 1689 C C . GLY B 1 36 ? 9.039 -13.656 9.352 1 98.56 36 GLY B C 1
ATOM 1690 O O . GLY B 1 36 ? 9.352 -14.711 9.906 1 98.56 36 GLY B O 1
ATOM 1691 N N . ASN B 1 37 ? 7.785 -13.227 9.305 1 98.69 37 ASN B N 1
ATOM 1692 C CA . ASN B 1 37 ? 6.66 -13.867 9.984 1 98.69 37 ASN B CA 1
ATOM 1693 C C . ASN B 1 37 ? 6.363 -15.242 9.398 1 98.69 37 ASN B C 1
ATOM 1695 O O . ASN B 1 37 ? 5.922 -15.352 8.25 1 98.69 37 ASN B O 1
ATOM 1699 N N . THR B 1 38 ? 6.496 -16.266 10.109 1 98.75 38 THR B N 1
ATOM 1700 C CA . THR B 1 38 ? 6.406 -17.656 9.641 1 98.75 38 THR B CA 1
ATOM 1701 C C . THR B 1 38 ? 4.957 -18.031 9.359 1 98.75 38 THR B C 1
ATOM 1703 O O . THR B 1 38 ? 4.691 -19.062 8.734 1 98.75 38 THR B O 1
ATOM 1706 N N . LYS B 1 39 ? 3.979 -17.156 9.727 1 98.56 39 LYS B N 1
ATOM 1707 C CA . LYS B 1 39 ? 2.576 -17.469 9.469 1 98.56 39 LYS B CA 1
ATOM 1708 C C . LYS B 1 39 ? 2.293 -17.531 7.973 1 98.56 39 LYS B C 1
ATOM 1710 O O . LYS B 1 39 ? 1.262 -18.062 7.551 1 98.56 39 LYS B O 1
ATOM 1715 N N . PHE B 1 40 ? 3.227 -16.969 7.25 1 98.88 40 PHE B N 1
ATOM 1716 C CA . PHE B 1 40 ? 3.02 -16.875 5.812 1 98.88 40 PHE B CA 1
ATOM 1717 C C . PHE B 1 40 ? 3.643 -18.078 5.102 1 98.88 40 PHE B C 1
ATOM 1719 O O . PHE B 1 40 ? 3.752 -18.094 3.875 1 98.88 40 PHE B O 1
ATOM 1726 N N . CYS B 1 41 ? 4.148 -19.062 5.867 1 98.88 41 CYS B N 1
ATOM 1727 C CA . CYS B 1 41 ? 4.773 -20.25 5.293 1 98.88 41 CYS B CA 1
ATOM 1728 C C . CYS B 1 41 ? 3.732 -21.297 4.949 1 98.88 41 CYS B C 1
ATOM 1730 O O . CYS B 1 41 ? 2.822 -21.562 5.738 1 98.88 41 CYS B O 1
ATOM 1732 N N . GLY B 1 42 ? 3.875 -21.906 3.781 1 98.81 42 GLY B N 1
ATOM 1733 C CA . GLY B 1 42 ? 3.035 -23.016 3.387 1 98.81 42 GLY B CA 1
ATOM 1734 C C . GLY B 1 42 ? 1.649 -22.594 2.936 1 98.81 42 GLY B C 1
ATOM 1735 O O . GLY B 1 42 ? 0.694 -23.359 3.041 1 98.81 42 GLY B O 1
ATOM 1736 N N . LEU B 1 43 ? 1.521 -21.406 2.562 1 98.88 43 LEU B N 1
ATOM 1737 C CA . LEU B 1 43 ? 0.243 -20.906 2.062 1 98.88 43 LEU B CA 1
ATOM 1738 C C . LEU B 1 43 ? 0.131 -21.125 0.556 1 98.88 43 LEU B C 1
ATOM 1740 O O . LEU B 1 43 ? 1.138 -21.344 -0.121 1 98.88 43 LEU B O 1
ATOM 1744 N N . TRP B 1 44 ? -1.115 -21.031 0.036 1 98.56 44 TRP B N 1
ATOM 1745 C CA . TRP B 1 44 ? -1.401 -21.344 -1.358 1 98.56 44 TRP B CA 1
ATOM 1746 C C . TRP B 1 44 ? -1.961 -20.141 -2.092 1 98.56 44 TRP B C 1
ATOM 1748 O O . TRP B 1 44 ? -2.908 -19.5 -1.622 1 98.56 44 TRP B O 1
ATOM 1758 N N . GLY B 1 45 ? -1.329 -19.844 -3.215 1 98.19 45 GLY B N 1
ATOM 1759 C CA . GLY B 1 45 ? -1.692 -18.672 -3.979 1 98.19 45 GLY B CA 1
ATOM 1760 C C . GLY B 1 45 ? -3.098 -18.734 -4.547 1 98.19 45 GLY B C 1
ATOM 1761 O O . GLY B 1 45 ? -3.527 -19.781 -5.035 1 98.19 45 GLY B O 1
ATOM 1762 N N . SER B 1 46 ? -3.768 -17.609 -4.453 1 96.12 46 SER B N 1
ATOM 1763 C CA . SER B 1 46 ? -5.117 -17.438 -4.98 1 96.12 46 SER B CA 1
ATOM 1764 C C . SER B 1 46 ? -5.328 -16 -5.469 1 96.12 46 SER B C 1
ATOM 1766 O O . SER B 1 46 ? -4.469 -15.141 -5.281 1 96.12 46 SER B O 1
ATOM 1768 N N . LEU B 1 47 ? -6.426 -15.836 -6.168 1 94.94 47 LEU B N 1
ATOM 1769 C CA . LEU B 1 47 ? -6.691 -14.508 -6.699 1 94.94 47 LEU B CA 1
ATOM 1770 C C . LEU B 1 47 ? -7.797 -13.812 -5.91 1 94.94 47 LEU B C 1
ATOM 1772 O O . LEU B 1 47 ? -8.773 -14.453 -5.516 1 94.94 47 LEU B O 1
ATOM 1776 N N . TYR B 1 48 ? -7.602 -12.57 -5.684 1 94.88 48 TYR B N 1
ATOM 1777 C CA . TYR B 1 48 ? -8.531 -11.664 -5.016 1 94.88 48 TYR B CA 1
ATOM 1778 C C . TYR B 1 48 ? -9.062 -10.617 -5.988 1 94.88 48 TYR B C 1
ATOM 1780 O O . TYR B 1 48 ? -8.297 -9.812 -6.523 1 94.88 48 TYR B O 1
ATOM 1788 N N . HIS B 1 49 ? -10.375 -10.602 -6.199 1 93.38 49 HIS B N 1
ATOM 1789 C CA . HIS B 1 49 ? -10.992 -9.703 -7.168 1 93.38 49 HIS B CA 1
ATOM 1790 C C . HIS B 1 49 ? -10.883 -8.25 -6.719 1 93.38 49 HIS B C 1
ATOM 1792 O O . HIS B 1 49 ? -11.219 -7.922 -5.578 1 93.38 49 HIS B O 1
ATOM 1798 N N . THR B 1 50 ? -10.367 -7.402 -7.602 1 94.06 50 THR B N 1
ATOM 1799 C CA . THR B 1 50 ? -10.18 -6.004 -7.234 1 94.06 50 THR B CA 1
ATOM 1800 C C . THR B 1 50 ? -10.859 -5.078 -8.242 1 94.06 50 THR B C 1
ATOM 1802 O O . THR B 1 50 ? -10.703 -3.857 -8.172 1 94.06 50 THR B O 1
ATOM 1805 N N . GLY B 1 51 ? -11.531 -5.523 -9.18 1 89.88 51 GLY B N 1
ATOM 1806 C CA . GLY B 1 51 ? -12.234 -4.762 -10.203 1 89.88 51 GLY B CA 1
ATOM 1807 C C . GLY B 1 51 ? -12.508 -5.562 -11.461 1 89.88 51 GLY B C 1
ATOM 1808 O O . GLY B 1 51 ? -12.086 -6.715 -11.57 1 89.88 51 GLY B O 1
ATOM 1809 N N . ALA B 1 52 ? -13.234 -4.922 -12.359 1 87.81 52 ALA B N 1
ATOM 1810 C CA . ALA B 1 52 ? -13.531 -5.613 -13.609 1 87.81 52 ALA B CA 1
ATOM 1811 C C . ALA B 1 52 ? -12.258 -6.066 -14.312 1 87.81 52 ALA B C 1
ATOM 1813 O O . ALA B 1 52 ? -11.422 -5.242 -14.695 1 87.81 52 ALA B O 1
ATOM 1814 N N . GLY B 1 53 ? -12.055 -7.438 -14.359 1 87.25 53 GLY B N 1
ATOM 1815 C CA . GLY B 1 53 ? -10.914 -8.031 -15.047 1 87.25 53 GLY B CA 1
ATOM 1816 C C . GLY B 1 53 ? -9.617 -7.887 -14.281 1 87.25 53 GLY B C 1
ATOM 1817 O O . GLY B 1 53 ? -8.531 -8.047 -14.852 1 87.25 53 GLY B O 1
ATOM 1818 N N . MET B 1 54 ? -9.688 -7.504 -13 1 91.94 54 MET B N 1
ATOM 1819 C CA . MET B 1 54 ? -8.469 -7.25 -12.242 1 91.94 54 MET B CA 1
ATOM 1820 C C . MET B 1 54 ? -8.477 -8.039 -10.938 1 91.94 54 MET B C 1
ATOM 1822 O O . MET B 1 54 ? -9.508 -8.141 -10.266 1 91.94 54 MET B O 1
ATOM 1826 N N . TRP B 1 55 ? -7.332 -8.562 -10.633 1 94.5 55 TRP B N 1
ATOM 1827 C CA . TRP B 1 55 ? -7.137 -9.336 -9.414 1 94.5 55 TRP B CA 1
ATOM 1828 C C . TRP B 1 55 ? -5.789 -9.023 -8.773 1 94.5 55 TRP B C 1
ATOM 1830 O O . TRP B 1 55 ? -4.828 -8.688 -9.477 1 94.5 55 TRP B O 1
ATOM 1840 N N . ASP B 1 56 ? -5.766 -9.148 -7.492 1 96.94 56 ASP B N 1
ATOM 1841 C CA . ASP B 1 56 ? -4.5 -9.258 -6.773 1 96.94 56 ASP B CA 1
ATOM 1842 C C . ASP B 1 56 ? -4.223 -10.695 -6.359 1 96.94 56 ASP B C 1
ATOM 1844 O O . ASP B 1 56 ? -5.137 -11.523 -6.32 1 96.94 56 ASP B O 1
ATOM 1848 N N . VAL B 1 57 ? -2.928 -10.992 -6.184 1 97.88 57 VAL B N 1
ATOM 1849 C CA . VAL B 1 57 ? -2.566 -12.328 -5.707 1 97.88 57 VAL B CA 1
ATOM 1850 C C . VAL B 1 57 ? -2.57 -12.352 -4.18 1 97.88 57 VAL B C 1
ATOM 1852 O O . VAL B 1 57 ? -1.895 -11.539 -3.539 1 97.88 57 VAL B O 1
ATOM 1855 N N . THR B 1 58 ? -3.354 -13.25 -3.586 1 98.5 58 THR B N 1
ATOM 1856 C CA . THR B 1 58 ? -3.406 -13.477 -2.145 1 98.5 58 THR B CA 1
ATOM 1857 C C . THR B 1 58 ? -3.146 -14.945 -1.818 1 98.5 58 THR B C 1
ATOM 1859 O O . THR B 1 58 ? -2.914 -15.758 -2.719 1 98.5 58 THR B O 1
ATOM 1862 N N . PHE B 1 59 ? -3.141 -15.258 -0.504 1 98.75 59 PHE B N 1
ATOM 1863 C CA . PHE B 1 59 ? -2.777 -16.625 -0.122 1 98.75 59 PHE B CA 1
ATOM 1864 C C . PHE B 1 59 ? -3.781 -17.188 0.875 1 98.75 59 PHE B C 1
ATOM 1866 O O . PHE B 1 59 ? -4.316 -16.453 1.71 1 98.75 59 PHE B O 1
ATOM 1873 N N . GLN B 1 60 ? -3.936 -18.453 0.726 1 98 60 GLN B N 1
ATOM 1874 C CA . GLN B 1 60 ? -4.848 -19.25 1.549 1 98 60 GLN B CA 1
ATOM 1875 C C . GLN B 1 60 ? -4.098 -20.344 2.301 1 98 60 GLN B C 1
ATOM 1877 O O . GLN B 1 60 ? -3.023 -20.766 1.877 1 98 60 GLN B O 1
ATOM 1882 N N . ASP B 1 61 ? -4.746 -20.812 3.377 1 97.81 61 ASP B N 1
ATOM 1883 C CA . ASP B 1 61 ? -4.051 -21.781 4.23 1 97.81 61 ASP B CA 1
ATOM 1884 C C . ASP B 1 61 ? -4.375 -23.203 3.814 1 97.81 61 ASP B C 1
ATOM 1886 O O . ASP B 1 61 ? -3.955 -24.156 4.473 1 97.81 61 ASP B O 1
ATOM 1890 N N . ASN B 1 62 ? -5.141 -23.375 2.719 1 96.88 62 ASN B N 1
ATOM 1891 C CA . ASN B 1 62 ? -5.457 -24.719 2.223 1 96.88 62 ASN B CA 1
ATOM 1892 C C . ASN B 1 62 ? -5.203 -24.828 0.722 1 96.88 62 ASN B C 1
ATOM 1894 O O . ASN B 1 62 ? -5.504 -23.906 -0.036 1 96.88 62 ASN B O 1
ATOM 1898 N N . ARG B 1 63 ? -4.66 -25.953 0.349 1 95.44 63 ARG B N 1
ATOM 1899 C CA . ARG B 1 63 ? -4.281 -26.203 -1.039 1 95.44 63 ARG B CA 1
ATOM 1900 C C . ARG B 1 63 ? -5.496 -26.125 -1.958 1 95.44 63 ARG B C 1
ATOM 1902 O O . ARG B 1 63 ? -5.391 -25.672 -3.098 1 95.44 63 ARG B O 1
ATOM 1909 N N . THR B 1 64 ? -6.656 -26.578 -1.498 1 93.62 64 THR B N 1
ATOM 1910 C CA . THR B 1 64 ? -7.875 -26.641 -2.299 1 93.62 64 THR B CA 1
ATOM 1911 C C . THR B 1 64 ? -8.297 -25.25 -2.752 1 93.62 64 THR B C 1
ATOM 1913 O O . THR B 1 64 ? -8.82 -25.078 -3.855 1 93.62 64 THR B O 1
ATOM 1916 N N . ALA B 1 65 ? -7.988 -24.297 -1.942 1 93.5 65 ALA B N 1
ATOM 1917 C CA . ALA B 1 65 ? -8.391 -22.922 -2.24 1 93.5 65 ALA B CA 1
ATOM 1918 C C . ALA B 1 65 ? -7.398 -22.266 -3.197 1 93.5 65 ALA B C 1
ATOM 1920 O O . ALA B 1 65 ? -7.691 -21.219 -3.775 1 93.5 65 ALA B O 1
ATOM 1921 N N . GLY B 1 66 ? -6.246 -22.844 -3.35 1 94.62 66 GLY B N 1
ATOM 1922 C CA . GLY B 1 66 ? -5.262 -22.312 -4.281 1 94.62 66 GLY B CA 1
ATOM 1923 C C . GLY B 1 66 ? -5.68 -22.438 -5.73 1 94.62 66 GLY B C 1
ATOM 1924 O O . GLY B 1 66 ? -6.312 -23.422 -6.117 1 94.62 66 GLY B O 1
ATOM 1925 N N . TRP B 1 67 ? -5.309 -21.453 -6.512 1 92.5 67 TRP B N 1
ATOM 1926 C CA . TRP B 1 67 ? -5.621 -21.438 -7.938 1 92.5 67 TRP B CA 1
ATOM 1927 C C . TRP B 1 67 ? -4.473 -22.047 -8.75 1 92.5 67 TRP B C 1
ATOM 1929 O O . TRP B 1 67 ? -3.312 -21.969 -8.336 1 92.5 67 TRP B O 1
ATOM 1939 N N . TYR B 1 68 ? -4.809 -22.609 -9.852 1 91.81 68 TYR B N 1
ATOM 1940 C CA . TYR B 1 68 ? -3.785 -23.078 -10.781 1 91.81 68 TYR B CA 1
ATOM 1941 C C . TYR B 1 68 ? -3.184 -21.906 -11.555 1 91.81 68 TYR B C 1
ATOM 1943 O O . TYR B 1 68 ? -3.887 -20.953 -11.898 1 91.81 68 TYR B O 1
ATOM 1951 N N . SER B 1 69 ? -1.868 -22.109 -11.781 1 93.06 69 SER B N 1
ATOM 1952 C CA . SER B 1 69 ? -1.108 -21.156 -12.578 1 93.06 69 SER B CA 1
ATOM 1953 C C . SER B 1 69 ? -0.138 -21.859 -13.516 1 93.06 69 SER B C 1
ATOM 1955 O O . SER B 1 69 ? -0.005 -23.078 -13.477 1 93.06 69 SER B O 1
ATOM 1957 N N . PHE B 1 70 ? 0.451 -21.062 -14.422 1 92.06 70 PHE B N 1
ATOM 1958 C CA . PHE B 1 70 ? 1.441 -21.609 -15.336 1 92.06 70 PHE B CA 1
ATOM 1959 C C . PHE B 1 70 ? 2.312 -20.5 -15.922 1 92.06 70 PHE B C 1
ATOM 1961 O O . PHE B 1 70 ? 1.946 -19.328 -15.867 1 92.06 70 PHE B O 1
ATOM 1968 N N . ILE B 1 71 ? 3.477 -20.891 -16.344 1 93.12 71 ILE B N 1
ATOM 1969 C CA . ILE B 1 71 ? 4.336 -19.984 -17.094 1 93.12 71 ILE B CA 1
ATOM 1970 C C . ILE B 1 71 ? 4.168 -20.234 -18.594 1 93.12 71 ILE B C 1
ATOM 1972 O O . ILE B 1 71 ? 4.387 -21.359 -19.062 1 93.12 71 ILE B O 1
ATOM 1976 N N . ASN B 1 72 ? 3.658 -19.25 -19.25 1 90.19 72 ASN B N 1
ATOM 1977 C CA . ASN B 1 72 ? 3.545 -19.266 -20.703 1 90.19 72 ASN B CA 1
ATOM 1978 C C . ASN B 1 72 ? 4.633 -18.422 -21.359 1 90.19 72 ASN B C 1
ATOM 1980 O O . ASN B 1 72 ? 4.523 -17.188 -21.406 1 90.19 72 ASN B O 1
ATOM 1984 N N . ASN B 1 73 ? 5.734 -19.219 -21.844 1 89.44 73 ASN B N 1
ATOM 1985 C CA . ASN B 1 73 ? 6.969 -18.547 -22.234 1 89.44 73 ASN B CA 1
ATOM 1986 C C . ASN B 1 73 ? 7.586 -17.797 -21.062 1 89.44 73 ASN B C 1
ATOM 1988 O O . ASN B 1 73 ? 8.234 -18.391 -20.203 1 89.44 73 ASN B O 1
ATOM 1992 N N . THR B 1 74 ? 7.293 -16.469 -20.922 1 93.5 74 THR B N 1
ATOM 1993 C CA . THR B 1 74 ? 7.863 -15.742 -19.797 1 93.5 74 THR B CA 1
ATOM 1994 C C . THR B 1 74 ? 6.77 -15.039 -19 1 93.5 74 THR B C 1
ATOM 1996 O O . THR B 1 74 ? 7.062 -14.25 -18.094 1 93.5 74 THR B O 1
ATOM 1999 N N . GLN B 1 75 ? 5.512 -15.469 -19.391 1 94.25 75 GLN B N 1
ATOM 2000 C CA . GLN B 1 75 ? 4.383 -14.875 -18.688 1 94.25 75 GLN B CA 1
ATOM 2001 C C . GLN B 1 75 ? 3.91 -15.781 -17.547 1 94.25 75 GLN B C 1
ATOM 2003 O O . GLN B 1 75 ? 3.705 -16.984 -17.734 1 94.25 75 GLN B O 1
ATOM 2008 N N . PHE B 1 76 ? 3.783 -15.203 -16.359 1 95.62 76 PHE B N 1
ATOM 2009 C CA . PHE B 1 76 ? 3.184 -15.883 -15.219 1 95.62 76 PHE B CA 1
ATOM 2010 C C . PHE B 1 76 ? 1.668 -15.711 -15.219 1 95.62 76 PHE B C 1
ATOM 2012 O O . PHE B 1 76 ? 1.16 -14.633 -14.914 1 95.62 76 PHE B O 1
ATOM 2019 N N . GLN B 1 77 ? 0.938 -16.781 -15.547 1 93.06 77 GLN B N 1
ATOM 2020 C CA . GLN B 1 77 ? -0.5 -16.688 -15.773 1 93.06 77 GLN B CA 1
ATOM 2021 C C . GLN B 1 77 ? -1.273 -17.562 -14.789 1 93.06 77 GLN B C 1
ATOM 2023 O O . GLN B 1 77 ? -0.725 -18.516 -14.234 1 93.06 77 GLN B O 1
ATOM 2028 N N . TRP B 1 78 ? -2.498 -17.094 -14.602 1 91.69 78 TRP B N 1
ATOM 2029 C CA . TRP B 1 78 ? -3.406 -17.812 -13.711 1 91.69 78 TRP B CA 1
ATOM 2030 C C . TRP B 1 78 ? -4.621 -18.328 -14.477 1 91.69 78 TRP B C 1
ATOM 2032 O O . TRP B 1 78 ? -5.098 -17.688 -15.406 1 91.69 78 TRP B O 1
ATOM 2042 N N . ALA B 1 79 ? -5.039 -19.469 -14.047 1 81 79 ALA B N 1
ATOM 2043 C CA . ALA B 1 79 ? -6.223 -20.062 -14.664 1 81 79 ALA B CA 1
ATOM 2044 C C . ALA B 1 79 ? -7.492 -19.656 -13.922 1 81 79 ALA B C 1
ATOM 2046 O O . ALA B 1 79 ? -7.527 -19.656 -12.688 1 81 79 ALA B O 1
ATOM 2047 N N . TYR B 1 80 ? -8.336 -18.906 -14.531 1 68 80 TYR B N 1
ATOM 2048 C CA . TYR B 1 80 ? -9.617 -18.578 -13.898 1 68 80 TYR B CA 1
ATOM 2049 C C . TYR B 1 80 ? -10.43 -19.844 -13.641 1 68 80 TYR B C 1
ATOM 2051 O O . TYR B 1 80 ? -10.617 -20.672 -14.539 1 68 80 TYR B O 1
ATOM 2059 N N . PRO B 1 81 ? -10.727 -20.047 -12.164 1 54 81 PRO B N 1
ATOM 2060 C CA . PRO B 1 81 ? -11.547 -21.234 -11.961 1 54 81 PRO B CA 1
ATOM 2061 C C . PRO B 1 81 ? -12.953 -21.094 -12.539 1 54 81 PRO B C 1
ATOM 2063 O O . PRO B 1 81 ? -13.703 -20.203 -12.148 1 54 81 PRO B O 1
ATOM 2066 N N . THR B 1 82 ? -13.109 -20.875 -13.719 1 51.03 82 THR B N 1
ATOM 2067 C CA . THR B 1 82 ? -14.516 -20.766 -14.102 1 51.03 82 THR B CA 1
ATOM 2068 C C . THR B 1 82 ? -15.258 -22.062 -13.805 1 51.03 82 THR B C 1
ATOM 2070 O O . THR B 1 82 ? -14.703 -23.156 -13.977 1 51.03 82 THR B O 1
ATOM 2073 N N . PRO B 1 83 ? -16.234 -22.016 -12.891 1 44.84 83 PRO B N 1
ATOM 2074 C CA . PRO B 1 83 ? -17.047 -23.234 -12.844 1 44.84 83 PRO B CA 1
ATOM 2075 C C . PRO B 1 83 ? -17.25 -23.859 -14.227 1 44.84 83 PRO B C 1
ATOM 2077 O O . PRO B 1 83 ? -17.469 -25.062 -14.336 1 44.84 83 PRO B O 1
ATOM 2080 N N . THR B 1 84 ? -17.984 -23.109 -15.188 1 40.06 84 THR B N 1
ATOM 2081 C CA . THR B 1 84 ? -18.281 -23.641 -16.516 1 40.06 84 THR B CA 1
ATOM 2082 C C . THR B 1 84 ? -17.047 -23.594 -17.406 1 40.06 84 THR B C 1
ATOM 2084 O O . THR B 1 84 ? -16.422 -22.547 -17.547 1 40.06 84 THR B O 1
ATOM 2087 N N . ASN B 1 85 ? -16.281 -24.594 -17.469 1 38.44 85 ASN B N 1
ATOM 2088 C CA . ASN B 1 85 ? -15.188 -24.812 -18.406 1 38.44 85 ASN B CA 1
ATOM 2089 C C . ASN B 1 85 ? -15.422 -24.094 -19.734 1 38.44 85 ASN B C 1
ATOM 2091 O O . ASN B 1 85 ? -14.828 -24.438 -20.75 1 38.44 85 ASN B O 1
ATOM 2095 N N . THR B 1 86 ? -16.609 -23.453 -19.875 1 38.12 86 THR B N 1
ATOM 2096 C CA . THR B 1 86 ? -16.859 -23.047 -21.25 1 38.12 86 THR B CA 1
ATOM 2097 C C . THR B 1 86 ? -15.773 -22.078 -21.734 1 38.12 86 THR B C 1
ATOM 2099 O O . THR B 1 86 ? -15.039 -22.359 -22.672 1 38.12 86 THR B O 1
ATOM 2102 N N . GLU B 1 87 ? -16.234 -20.891 -22.438 1 40.53 87 GLU B N 1
ATOM 2103 C CA . GLU B 1 87 ? -15.609 -19.938 -23.359 1 40.53 87 GLU B CA 1
ATOM 2104 C C . GLU B 1 87 ? -14.508 -19.141 -22.672 1 40.53 87 GLU B C 1
ATOM 2106 O O . GLU B 1 87 ? -13.719 -18.469 -23.328 1 40.53 87 GLU B O 1
ATOM 2111 N N . SER B 1 88 ? -14.648 -18.797 -21.484 1 44.78 88 SER B N 1
ATOM 2112 C CA . SER B 1 88 ? -13.789 -17.812 -20.828 1 44.78 88 SER B CA 1
ATOM 2113 C C . SER B 1 88 ? -12.422 -18.406 -20.5 1 44.78 88 SER B C 1
ATOM 2115 O O . SER B 1 88 ? -11.57 -17.734 -19.922 1 44.78 88 SER B O 1
ATOM 2117 N N . ASP B 1 89 ? -12.289 -19.641 -20.734 1 49.69 89 ASP B N 1
ATOM 2118 C CA . ASP B 1 89 ? -11.156 -20.531 -20.516 1 49.69 89 ASP B CA 1
ATOM 2119 C C . ASP B 1 89 ? -9.93 -20.078 -21.297 1 49.69 89 ASP B C 1
ATOM 2121 O O . ASP B 1 89 ? -8.836 -20.594 -21.094 1 49.69 89 ASP B O 1
ATOM 2125 N N . ASP B 1 90 ? -10.297 -19.141 -22.234 1 57.38 90 ASP B N 1
ATOM 2126 C CA . ASP B 1 90 ? -9.188 -18.906 -23.156 1 57.38 90 ASP B CA 1
ATOM 2127 C C . ASP B 1 90 ? -8.492 -17.594 -22.844 1 57.38 90 ASP B C 1
ATOM 2129 O O . ASP B 1 90 ? -7.57 -17.188 -23.562 1 57.38 90 ASP B O 1
ATOM 2133 N N . ILE B 1 91 ? -9.078 -16.875 -21.953 1 65.25 91 ILE B N 1
ATOM 2134 C CA . ILE B 1 91 ? -8.406 -15.602 -21.781 1 65.25 91 ILE B CA 1
ATOM 2135 C C . ILE B 1 91 ? -7.309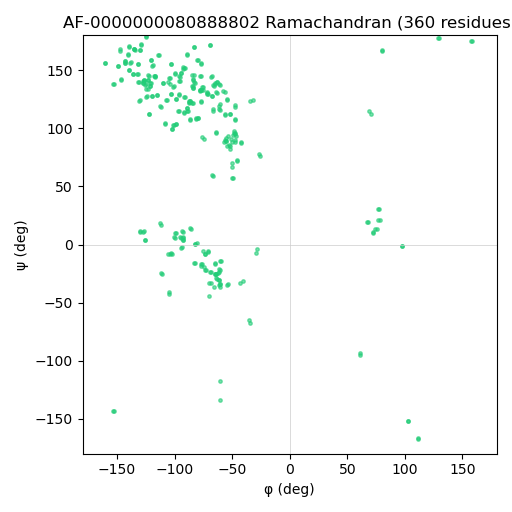 -15.727 -20.719 1 65.25 91 ILE B C 1
ATOM 2137 O O . ILE B 1 91 ? -7.582 -16.094 -19.578 1 65.25 91 ILE B O 1
ATOM 2141 N N . PRO B 1 92 ? -6.137 -15.484 -21.25 1 77.25 92 PRO B N 1
ATOM 2142 C CA . PRO B 1 92 ? -5.047 -15.531 -20.266 1 77.25 92 PRO B CA 1
ATOM 2143 C C . PRO B 1 92 ? -5.145 -14.422 -19.219 1 77.25 92 PRO B C 1
ATOM 2145 O O . PRO B 1 92 ? -5.629 -13.328 -19.516 1 77.25 92 PRO B O 1
ATOM 2148 N N . TRP B 1 93 ? -4.918 -14.75 -17.984 1 90.31 93 TRP B N 1
ATOM 2149 C CA . TRP B 1 93 ? -4.797 -13.797 -16.891 1 90.31 93 TRP B CA 1
ATOM 2150 C C . TRP B 1 93 ? -3.352 -13.695 -16.406 1 90.31 93 TRP B C 1
ATOM 2152 O O . TRP B 1 93 ? -2.859 -14.594 -15.719 1 90.31 93 TRP B O 1
ATOM 2162 N N . ALA B 1 94 ? -2.734 -12.633 -16.797 1 94.12 94 ALA B N 1
ATOM 2163 C CA . ALA B 1 94 ? -1.29 -12.578 -16.594 1 94.12 94 ALA B CA 1
ATOM 2164 C C . ALA B 1 94 ? -0.942 -11.664 -15.422 1 94.12 94 ALA B C 1
ATOM 2166 O O . ALA B 1 94 ? -1.561 -10.609 -15.242 1 94.12 94 ALA B O 1
ATOM 2167 N N . LEU B 1 95 ? 0.059 -12.07 -14.719 1 96.62 95 LEU B N 1
ATOM 2168 C CA . LEU B 1 95 ? 0.613 -11.273 -13.633 1 96.62 95 LEU B CA 1
ATOM 2169 C C . LEU B 1 95 ? 1.485 -10.148 -14.164 1 96.62 95 LEU B C 1
ATOM 2171 O O . LEU B 1 95 ? 2.289 -10.359 -15.078 1 96.62 95 LEU B O 1
ATOM 2175 N N . ASP B 1 96 ? 1.252 -8.961 -13.617 1 97.06 96 ASP B N 1
ATOM 2176 C CA . ASP B 1 96 ? 2.078 -7.789 -13.891 1 97.06 96 ASP B CA 1
ATOM 2177 C C . ASP B 1 96 ? 2.623 -7.188 -12.594 1 97.06 96 ASP B C 1
ATOM 2179 O O . ASP B 1 96 ? 1.865 -6.926 -11.664 1 97.06 96 ASP B O 1
ATOM 2183 N N . LEU B 1 97 ? 4.012 -7.027 -12.625 1 97.38 97 LEU B N 1
ATOM 2184 C CA . LEU B 1 97 ? 4.605 -6.254 -11.539 1 97.38 97 LEU B CA 1
ATOM 2185 C C . LEU B 1 97 ? 4.262 -4.777 -11.672 1 97.38 97 LEU B C 1
ATOM 2187 O O . LEU B 1 97 ? 4.395 -4.199 -12.758 1 97.38 97 LEU B O 1
ATOM 2191 N N . GLN B 1 98 ? 3.777 -4.215 -10.609 1 96 98 GLN B N 1
ATOM 2192 C CA . GLN B 1 98 ? 3.51 -2.779 -10.617 1 96 98 GLN B CA 1
ATOM 2193 C C . GLN B 1 98 ? 4.625 -2.008 -9.914 1 96 98 GLN B C 1
ATOM 2195 O O . GLN B 1 98 ? 4.68 -1.964 -8.688 1 96 98 GLN B O 1
ATOM 2200 N N . TYR B 1 99 ? 5.445 -1.422 -10.797 1 94.75 99 TYR B N 1
ATOM 2201 C CA . TYR B 1 99 ? 6.547 -0.63 -10.258 1 94.75 99 TYR B CA 1
ATOM 2202 C C . TYR B 1 99 ? 6.023 0.572 -9.484 1 94.75 99 TYR B C 1
ATOM 2204 O O . TYR B 1 99 ? 5.102 1.258 -9.93 1 94.75 99 TYR B O 1
ATOM 2212 N N . GLN B 1 100 ? 6.539 0.757 -8.289 1 92.88 100 GLN B N 1
ATOM 2213 C CA . GLN B 1 100 ? 6.176 1.91 -7.473 1 92.88 100 GLN B CA 1
ATOM 2214 C C . GLN B 1 100 ? 7.406 2.73 -7.098 1 92.88 100 GLN B C 1
ATOM 2216 O O . GLN B 1 100 ? 8.211 2.303 -6.273 1 92.88 100 GLN B O 1
ATOM 2221 N N . ALA B 1 101 ? 7.477 3.92 -7.633 1 91.31 101 ALA B N 1
ATOM 2222 C CA . ALA B 1 101 ? 8.586 4.812 -7.305 1 91.31 101 ALA B CA 1
ATOM 2223 C C . ALA B 1 101 ? 8.578 5.176 -5.824 1 91.31 101 ALA B C 1
ATOM 2225 O O . ALA B 1 101 ? 7.516 5.359 -5.227 1 91.31 101 ALA B O 1
ATOM 2226 N N . TYR B 1 102 ? 9.75 5.219 -5.219 1 93.25 102 TYR B N 1
ATOM 2227 C CA . TYR B 1 102 ? 9.961 5.684 -3.854 1 93.25 102 TYR B CA 1
ATOM 2228 C C . TYR B 1 102 ? 9.43 4.676 -2.844 1 93.25 102 TYR B C 1
ATOM 2230 O O . TYR B 1 102 ? 9.242 5.004 -1.67 1 93.25 102 TYR B O 1
ATOM 2238 N N . ASN B 1 103 ? 9.078 3.508 -3.346 1 96.31 103 ASN B N 1
ATOM 2239 C CA . ASN B 1 103 ? 8.656 2.414 -2.48 1 96.31 103 ASN B CA 1
ATOM 2240 C C . ASN B 1 103 ? 9.609 1.225 -2.574 1 96.31 103 ASN B C 1
ATOM 2242 O O . ASN B 1 103 ? 10.086 0.891 -3.66 1 96.31 103 ASN B O 1
ATOM 2246 N N . ALA B 1 104 ? 9.812 0.554 -1.474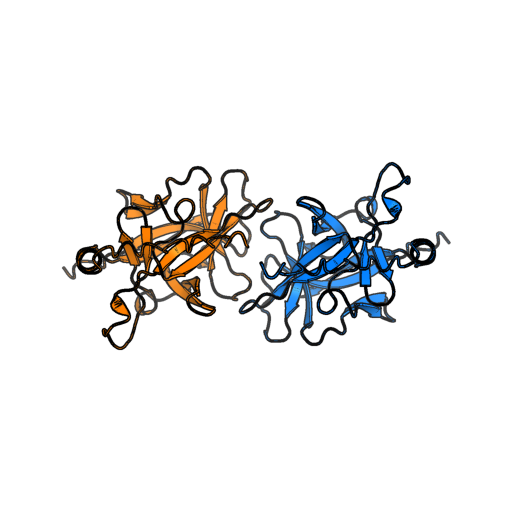 1 97.38 104 ALA B N 1
ATOM 2247 C CA . ALA B 1 104 ? 10.727 -0.581 -1.411 1 97.38 104 ALA B CA 1
ATOM 2248 C C . ALA B 1 104 ? 10.148 -1.797 -2.125 1 97.38 104 ALA B C 1
ATOM 2250 O O . ALA B 1 104 ? 10.875 -2.717 -2.494 1 97.38 104 ALA B O 1
ATOM 2251 N N . TRP B 1 105 ? 8.867 -1.818 -2.268 1 98 105 TRP B N 1
ATOM 2252 C CA . TRP B 1 105 ? 8.203 -2.926 -2.949 1 98 105 TRP B CA 1
ATOM 2253 C C . TRP B 1 105 ? 7.016 -2.428 -3.77 1 98 105 TRP B C 1
ATOM 2255 O O . TRP B 1 105 ? 6.52 -1.322 -3.543 1 98 105 TRP B O 1
ATOM 2265 N N . GLY B 1 106 ? 6.68 -3.242 -4.723 1 97.31 106 GLY B N 1
ATOM 2266 C CA . GLY B 1 106 ? 5.535 -2.949 -5.566 1 97.31 106 GLY B CA 1
ATOM 2267 C C . GLY B 1 106 ? 4.398 -3.939 -5.398 1 97.31 106 GLY B C 1
ATOM 2268 O O . GLY B 1 106 ? 4.582 -5.012 -4.82 1 97.31 106 GLY B O 1
ATOM 2269 N N . THR B 1 107 ? 3.201 -3.512 -5.887 1 97.38 107 THR B N 1
ATOM 2270 C CA . THR B 1 107 ? 2.047 -4.402 -5.902 1 97.38 107 THR B CA 1
ATOM 2271 C C . THR B 1 107 ? 2.08 -5.309 -7.129 1 97.38 107 THR B C 1
ATOM 2273 O O . THR B 1 107 ? 2.963 -5.18 -7.98 1 97.38 107 THR B O 1
ATOM 2276 N N . ILE B 1 108 ? 1.206 -6.254 -7.098 1 97.5 108 ILE B N 1
ATOM 2277 C CA . ILE B 1 108 ? 1.013 -7.176 -8.211 1 97.5 108 ILE B CA 1
ATOM 2278 C C . ILE B 1 108 ? -0.429 -7.094 -8.703 1 97.5 108 ILE B C 1
ATOM 2280 O O . ILE B 1 108 ? -1.364 -7.031 -7.906 1 97.5 108 ILE B O 1
ATOM 2284 N N . GLU B 1 109 ? -0.546 -7.062 -10.023 1 96.25 109 GLU B N 1
ATOM 2285 C CA . GLU B 1 109 ? -1.873 -7.125 -10.633 1 96.25 109 GLU B CA 1
ATOM 2286 C C . GLU B 1 109 ? -1.979 -8.289 -11.609 1 96.25 109 GLU B C 1
ATOM 2288 O O . GLU B 1 109 ? -1.06 -8.531 -12.398 1 96.25 109 GLU B O 1
ATOM 2293 N N . VAL B 1 110 ? -3.055 -9.031 -11.508 1 95.5 110 VAL B N 1
ATOM 2294 C CA . VAL B 1 110 ? -3.408 -10.031 -12.508 1 95.5 110 VAL B CA 1
ATOM 2295 C C . VAL B 1 110 ? -4.598 -9.539 -13.328 1 95.5 110 VAL B C 1
ATOM 2297 O O . VAL B 1 110 ? -5.633 -9.164 -12.773 1 95.5 110 VAL B O 1
ATOM 2300 N N . SER B 1 111 ? -4.379 -9.508 -14.602 1 92.56 111 SER B N 1
ATOM 2301 C CA . SER B 1 111 ? -5.426 -8.969 -15.461 1 92.56 111 SER B CA 1
ATOM 2302 C C . SER B 1 111 ? -5.555 -9.781 -16.75 1 92.56 111 SER B C 1
ATOM 2304 O O . SER B 1 111 ? -4.688 -10.602 -17.062 1 92.56 111 SER B O 1
ATOM 2306 N N . ALA B 1 112 ? -6.676 -9.531 -17.328 1 87.31 112 ALA B N 1
ATOM 2307 C CA . ALA B 1 112 ? -6.91 -10.211 -18.609 1 87.31 112 ALA B CA 1
ATOM 2308 C C . ALA B 1 112 ? -5.852 -9.836 -19.641 1 87.31 112 ALA B C 1
ATOM 2310 O O . ALA B 1 112 ? -5.449 -8.672 -19.719 1 87.31 112 ALA B O 1
ATOM 2311 N N . GLY B 1 113 ? -5.426 -10.859 -20.344 1 84.44 113 GLY B N 1
ATOM 2312 C CA . GLY B 1 113 ? -4.414 -10.633 -21.359 1 84.44 113 GLY B CA 1
ATOM 2313 C C . GLY B 1 113 ? -3.072 -11.25 -21.016 1 84.44 113 GLY B C 1
ATOM 2314 O O . GLY B 1 113 ? -2.984 -12.102 -20.141 1 84.44 113 GLY B O 1
ATOM 2315 N N . TYR B 1 114 ? -2.041 -10.844 -21.766 1 83.69 114 TYR B N 1
ATOM 2316 C CA . TYR B 1 114 ? -0.742 -11.5 -21.672 1 83.69 114 TYR B CA 1
ATOM 2317 C C . TYR B 1 114 ? 0.217 -10.711 -20.797 1 83.69 114 TYR B C 1
ATOM 2319 O O . TYR B 1 114 ? 1.39 -11.07 -20.672 1 83.69 114 TYR B O 1
ATOM 2327 N N . GLY B 1 115 ? -0.255 -9.75 -20.125 1 85.06 115 GLY B N 1
ATOM 2328 C CA . GLY B 1 115 ? 0.632 -8.938 -19.312 1 85.06 115 GLY B CA 1
ATOM 2329 C C . GLY B 1 115 ? 1.386 -7.891 -20.109 1 85.06 115 GLY B C 1
ATOM 2330 O O . GLY B 1 115 ? 1.45 -7.973 -21.344 1 85.06 115 GLY B O 1
ATOM 2331 N N . SER B 1 116 ? 1.982 -6.945 -19.375 1 90.31 116 SER B N 1
ATOM 2332 C CA . SER B 1 116 ? 2.754 -5.898 -20.031 1 90.31 116 SER B CA 1
ATOM 2333 C C . SER B 1 116 ? 4.117 -6.414 -20.484 1 90.31 116 SER B C 1
ATOM 2335 O O . SER B 1 116 ? 4.617 -7.406 -19.953 1 90.31 116 SER B O 1
ATOM 2337 N N . GLU B 1 117 ? 4.711 -5.773 -21.5 1 86.81 117 GLU B N 1
ATOM 2338 C CA . GLU B 1 117 ? 5.977 -6.195 -22.094 1 86.81 117 GLU B CA 1
ATOM 2339 C C . GLU B 1 117 ? 7.113 -6.109 -21.078 1 86.81 117 GLU B C 1
ATOM 2341 O O . GLU B 1 117 ? 8.039 -6.922 -21.094 1 86.81 117 GLU B O 1
ATOM 2346 N N . TYR B 1 118 ? 7.012 -5.242 -20.188 1 87.44 118 TYR B N 1
ATOM 2347 C CA . TYR B 1 118 ? 8.133 -4.984 -19.297 1 87.44 118 TYR B CA 1
ATOM 2348 C C . TYR B 1 118 ? 7.875 -5.586 -17.906 1 87.44 118 TYR B C 1
ATOM 2350 O O . TYR B 1 118 ? 8.688 -6.363 -17.406 1 87.44 118 TYR B O 1
ATOM 2358 N N . TYR B 1 119 ? 6.781 -5.516 -17.391 1 91.25 119 TYR B N 1
ATOM 2359 C CA . TYR B 1 119 ? 6.5 -5.879 -16 1 91.25 119 TYR B CA 1
ATOM 2360 C C . TYR B 1 119 ? 5.766 -7.215 -15.93 1 91.25 119 TYR B C 1
ATOM 2362 O O . TYR B 1 119 ? 5.621 -7.793 -14.852 1 91.25 119 TYR B O 1
ATOM 2370 N N . GLY B 1 120 ? 5.348 -7.742 -17.078 1 93.38 120 GLY B N 1
ATOM 2371 C CA . GLY B 1 120 ? 4.586 -8.977 -17.125 1 93.38 120 GLY B CA 1
ATOM 2372 C C . GLY B 1 120 ? 5.348 -10.117 -17.781 1 93.38 120 GLY B C 1
ATOM 2373 O O . GLY B 1 120 ? 4.75 -11.117 -18.203 1 93.38 120 GLY B O 1
ATOM 2374 N N . ARG B 1 121 ? 6.668 -9.914 -17.844 1 92.69 121 ARG B N 1
ATOM 2375 C CA . ARG B 1 121 ? 7.504 -10.891 -18.531 1 92.69 121 ARG B CA 1
ATOM 2376 C C . ARG B 1 121 ? 8.672 -11.32 -17.656 1 92.69 121 ARG B C 1
ATOM 2378 O O . ARG B 1 121 ? 8.805 -10.859 -16.516 1 92.69 121 ARG B O 1
ATOM 2385 N N . ASN B 1 122 ? 9.391 -12.359 -18.156 1 95.56 122 ASN B N 1
ATOM 2386 C CA . ASN B 1 122 ? 10.664 -12.797 -17.609 1 95.56 122 ASN B CA 1
ATOM 2387 C C . ASN B 1 122 ? 10.469 -13.609 -16.328 1 95.56 122 ASN B C 1
ATOM 2389 O O . ASN B 1 122 ? 11.273 -13.516 -15.398 1 95.56 122 ASN B O 1
ATOM 2393 N N . PHE B 1 123 ? 9.398 -14.258 -16.266 1 97.19 123 PHE B N 1
ATOM 2394 C CA . PHE B 1 123 ? 9.18 -15.211 -15.18 1 97.19 123 PHE B CA 1
ATOM 2395 C C . PHE B 1 123 ? 9.562 -16.625 -15.609 1 97.19 123 PHE B C 1
ATOM 2397 O O . PHE B 1 123 ? 9.367 -17 -16.766 1 97.19 123 PHE B O 1
ATOM 2404 N N . THR B 1 124 ? 10.094 -17.375 -14.703 1 96.56 124 THR B N 1
ATOM 2405 C CA . THR B 1 124 ? 10.438 -18.781 -14.945 1 96.56 124 THR B CA 1
ATOM 2406 C C . THR B 1 124 ? 10.312 -19.594 -13.664 1 96.56 124 THR B C 1
ATOM 2408 O O . THR B 1 124 ? 10.312 -19.031 -12.562 1 96.56 124 THR B O 1
ATOM 2411 N N . VAL B 1 125 ? 10.07 -20.844 -13.789 1 96.75 125 VAL B N 1
ATOM 2412 C CA . VAL B 1 125 ? 10.281 -21.781 -12.695 1 96.75 125 VAL B CA 1
ATOM 2413 C C . VAL B 1 125 ? 11.719 -22.312 -12.727 1 96.75 125 VAL B C 1
ATOM 2415 O O . VAL B 1 125 ? 12.109 -23 -13.672 1 96.75 125 VAL B O 1
ATOM 2418 N N . ALA B 1 126 ? 12.43 -21.969 -11.727 1 97 126 ALA B N 1
ATOM 2419 C CA . ALA B 1 126 ? 13.828 -22.391 -11.656 1 97 126 ALA B CA 1
ATOM 2420 C C . ALA B 1 126 ? 13.938 -23.891 -11.422 1 97 126 ALA B C 1
ATOM 2422 O O . ALA B 1 126 ? 12.93 -24.562 -11.188 1 97 126 ALA B O 1
ATOM 2423 N N . GLU B 1 127 ? 15.164 -24.344 -11.523 1 95.81 127 GLU B N 1
ATOM 2424 C CA . GLU B 1 127 ? 15.422 -25.781 -11.398 1 95.81 127 GLU B CA 1
ATOM 2425 C C . GLU B 1 127 ? 14.984 -26.312 -10.039 1 95.81 127 GLU B C 1
ATOM 2427 O O . GLU B 1 127 ? 14.516 -27.438 -9.922 1 95.81 127 GLU B O 1
ATOM 2432 N N . ASN B 1 128 ? 15.109 -25.547 -9.062 1 96.44 128 ASN B N 1
ATOM 2433 C CA . ASN B 1 128 ? 14.766 -25.984 -7.715 1 96.44 128 ASN B CA 1
ATOM 2434 C C . ASN B 1 128 ? 13.266 -25.859 -7.449 1 96.44 128 ASN B C 1
ATOM 2436 O O . ASN B 1 128 ? 12.805 -26.094 -6.332 1 96.44 128 ASN B O 1
ATOM 2440 N N . GLY B 1 129 ? 12.5 -25.406 -8.43 1 96.94 129 GLY B N 1
ATOM 2441 C CA . GLY B 1 129 ? 11.055 -25.359 -8.312 1 96.94 129 GLY B CA 1
ATOM 2442 C C . GLY B 1 129 ? 10.539 -23.984 -7.906 1 96.94 129 GLY B C 1
ATOM 2443 O O . GLY B 1 129 ? 9.328 -23.766 -7.828 1 96.94 129 GLY B O 1
ATOM 2444 N N . THR B 1 130 ? 11.477 -23.031 -7.695 1 98.38 130 THR B N 1
ATOM 2445 C CA . THR B 1 130 ? 11.055 -21.688 -7.277 1 98.38 130 THR B CA 1
ATOM 2446 C C . THR B 1 130 ? 10.656 -20.844 -8.484 1 98.38 130 THR B C 1
ATOM 2448 O O . THR B 1 130 ? 11.258 -20.969 -9.555 1 98.38 130 THR B O 1
ATOM 2451 N N . ILE B 1 131 ? 9.648 -20.094 -8.297 1 98.12 131 ILE B N 1
ATOM 2452 C CA . ILE B 1 131 ? 9.211 -19.141 -9.312 1 98.12 131 ILE B CA 1
ATOM 2453 C C . ILE B 1 131 ? 9.961 -17.828 -9.141 1 98.12 131 ILE B C 1
ATOM 2455 O O . ILE B 1 131 ? 9.898 -17.188 -8.086 1 98.12 131 ILE B O 1
ATOM 2459 N N . VAL B 1 132 ? 10.664 -17.391 -10.195 1 98.12 132 VAL B N 1
ATOM 2460 C CA . VAL B 1 132 ? 11.516 -16.203 -10.102 1 98.12 132 VAL B CA 1
ATOM 2461 C C . VAL B 1 132 ? 11.312 -15.32 -11.328 1 98.12 132 VAL B C 1
ATOM 2463 O O . VAL B 1 132 ? 10.625 -15.711 -12.281 1 98.12 132 VAL B O 1
ATOM 2466 N N . SER B 1 133 ? 11.836 -14.125 -11.25 1 97.12 133 SER B N 1
ATOM 2467 C CA . SER B 1 133 ? 11.836 -13.18 -12.359 1 97.12 133 SER B CA 1
ATOM 2468 C C . SER B 1 133 ? 13.25 -12.742 -12.711 1 97.12 133 SER B C 1
ATOM 2470 O O . SER B 1 133 ? 14.07 -12.508 -11.82 1 97.12 133 SER B O 1
ATOM 2472 N N . ASP B 1 134 ? 13.5 -12.602 -13.992 1 95 134 ASP B N 1
ATOM 2473 C CA . ASP B 1 134 ? 14.773 -12.055 -14.453 1 95 134 ASP B CA 1
ATOM 2474 C C . ASP B 1 134 ? 14.672 -10.547 -14.703 1 95 134 ASP B C 1
ATOM 2476 O O . ASP B 1 134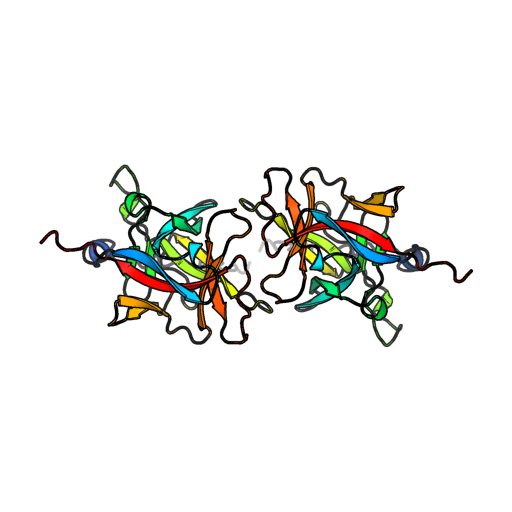 ? 15.586 -9.938 -15.25 1 95 134 ASP B O 1
ATOM 2480 N N . PHE B 1 135 ? 13.516 -10.016 -14.344 1 94.75 135 PHE B N 1
ATOM 2481 C CA . PHE B 1 135 ? 13.383 -8.562 -14.414 1 94.75 135 PHE B CA 1
ATOM 2482 C C . PHE B 1 135 ? 14.453 -7.875 -13.586 1 94.75 135 PHE B C 1
ATOM 2484 O O . PHE B 1 135 ? 14.648 -8.211 -12.414 1 94.75 135 PHE B O 1
ATOM 2491 N N . GLU B 1 136 ? 15.164 -6.887 -14.125 1 94.81 136 GLU B N 1
ATOM 2492 C CA . GLU B 1 136 ? 16.391 -6.336 -13.555 1 94.81 136 GLU B CA 1
ATOM 2493 C C . GLU B 1 136 ? 16.109 -5.66 -12.211 1 94.81 136 GLU B C 1
ATOM 2495 O O . GLU B 1 136 ? 17 -5.566 -11.367 1 94.81 136 GLU B O 1
ATOM 2500 N N . GLU B 1 137 ? 14.914 -5.215 -12.008 1 94.94 137 GLU B N 1
ATOM 2501 C CA . GLU B 1 137 ? 14.625 -4.496 -10.773 1 94.94 137 GLU B CA 1
ATOM 2502 C C . GLU B 1 137 ? 14.07 -5.438 -9.703 1 94.94 137 GLU B C 1
ATOM 2504 O O . GLU B 1 137 ? 13.852 -5.027 -8.562 1 94.94 137 GLU B O 1
ATOM 2509 N N . TRP B 1 138 ? 13.898 -6.676 -10.07 1 96.31 138 TRP B N 1
ATOM 2510 C CA . TRP B 1 138 ? 13.281 -7.656 -9.18 1 96.31 138 TRP B CA 1
ATOM 2511 C C . TRP B 1 138 ? 14.273 -8.125 -8.117 1 96.31 138 TRP B C 1
ATOM 2513 O O . TRP B 1 138 ? 15.406 -8.492 -8.438 1 96.31 138 TRP B O 1
ATOM 2523 N N . ALA B 1 139 ? 13.789 -8.141 -6.824 1 97.38 139 ALA B N 1
ATOM 2524 C CA . ALA B 1 139 ? 14.664 -8.586 -5.742 1 97.38 139 ALA B CA 1
ATOM 2525 C C . ALA B 1 139 ? 13.969 -9.633 -4.871 1 97.38 139 ALA B C 1
ATOM 2527 O O . ALA B 1 139 ? 14.406 -9.898 -3.748 1 97.38 139 ALA B O 1
ATOM 2528 N N . GLY B 1 140 ? 12.82 -10.156 -5.309 1 97.94 140 GLY B N 1
ATOM 2529 C CA . GLY B 1 140 ? 12.172 -11.234 -4.574 1 97.94 140 GLY B CA 1
ATOM 2530 C C . GLY B 1 140 ? 10.703 -10.969 -4.297 1 97.94 140 GLY B C 1
ATOM 2531 O O . GLY B 1 140 ? 10.164 -9.953 -4.727 1 97.94 140 GLY B O 1
ATOM 2532 N N . TRP B 1 141 ? 10.07 -11.992 -3.648 1 98.81 141 TRP B N 1
ATOM 2533 C CA . TRP B 1 141 ? 8.656 -11.938 -3.289 1 98.81 141 TRP B CA 1
ATOM 2534 C C . TRP B 1 141 ? 8.477 -11.57 -1.82 1 98.81 141 TRP B C 1
ATOM 2536 O O . TRP B 1 141 ? 9.289 -11.945 -0.976 1 98.81 141 TRP B O 1
ATOM 2546 N N . LEU B 1 142 ? 7.445 -10.883 -1.523 1 98.81 142 LEU B N 1
ATOM 2547 C CA . LEU B 1 142 ? 6.969 -10.609 -0.173 1 98.81 142 LEU B CA 1
ATOM 2548 C C . LEU B 1 142 ? 5.5 -11.008 -0.023 1 98.81 142 LEU B C 1
ATOM 2550 O O . LEU B 1 142 ? 4.711 -10.844 -0.956 1 98.81 142 LEU B O 1
ATOM 2554 N N . ILE B 1 143 ? 5.168 -11.562 1.077 1 98.94 143 ILE B N 1
ATOM 2555 C CA . ILE B 1 143 ? 3.768 -11.68 1.476 1 98.94 143 ILE B CA 1
ATOM 2556 C C . ILE B 1 143 ? 3.52 -10.852 2.734 1 98.94 143 ILE B C 1
ATOM 2558 O O . ILE B 1 143 ? 4.273 -10.945 3.705 1 98.94 143 ILE B O 1
ATOM 2562 N N . CYS B 1 144 ? 2.531 -10.031 2.691 1 98.69 144 CYS B N 1
ATOM 2563 C CA . CYS B 1 144 ? 2.209 -9.141 3.805 1 98.69 144 CYS B CA 1
ATOM 2564 C C . CYS B 1 144 ? 0.708 -9.117 4.066 1 98.69 144 CYS B C 1
ATOM 2566 O O . CYS B 1 144 ? -0.09 -9.234 3.133 1 98.69 144 CYS B O 1
ATOM 2568 N N . ASP B 1 145 ? 0.329 -8.969 5.336 1 98.31 145 ASP B N 1
ATOM 2569 C CA . ASP B 1 145 ? -0.993 -8.43 5.637 1 98.31 145 ASP B CA 1
ATOM 2570 C C . ASP B 1 145 ? -1.059 -6.934 5.32 1 98.31 145 ASP B C 1
ATOM 2572 O O . ASP B 1 145 ? -0.183 -6.168 5.73 1 98.31 145 ASP B O 1
ATOM 2576 N N . TRP B 1 146 ? -2.094 -6.598 4.598 1 97.69 146 TRP B N 1
ATOM 2577 C CA . TRP B 1 146 ? -2.264 -5.188 4.254 1 97.69 146 TRP B CA 1
ATOM 2578 C C . TRP B 1 146 ? -3.736 -4.855 4.031 1 97.69 146 TRP B C 1
ATOM 2580 O O . TRP B 1 146 ? -4.602 -5.297 4.793 1 97.69 146 TRP B O 1
ATOM 2590 N N . GLY B 1 147 ? -4.02 -3.988 3.076 1 96.31 147 GLY B N 1
ATOM 2591 C CA . GLY B 1 147 ? -5.324 -3.357 2.957 1 96.31 147 GLY B CA 1
ATOM 2592 C C . GLY B 1 147 ? -6.441 -4.344 2.66 1 96.31 147 GLY B C 1
ATOM 2593 O O . GLY B 1 147 ? -7.605 -4.082 2.971 1 96.31 147 GLY B O 1
ATOM 2594 N N . HIS B 1 148 ? -6.148 -5.492 2.055 1 96.38 148 HIS B N 1
ATOM 2595 C CA . HIS B 1 148 ? -7.16 -6.508 1.785 1 96.38 148 HIS B CA 1
ATOM 2596 C C . HIS B 1 148 ? -7.512 -7.285 3.051 1 96.38 148 HIS B C 1
ATOM 2598 O O . HIS B 1 148 ? -8.5 -8.023 3.076 1 96.38 148 HIS B O 1
ATOM 2604 N N . GLN B 1 149 ? -6.656 -7.184 4.043 1 94.12 149 GLN B N 1
ATOM 2605 C CA . GLN B 1 149 ? -6.82 -7.855 5.328 1 94.12 149 GLN B CA 1
ATOM 2606 C C . GLN B 1 149 ? -6.695 -9.367 5.176 1 94.12 149 GLN B C 1
ATOM 2608 O O . GLN B 1 149 ? -7.34 -10.125 5.902 1 94.12 149 GLN B O 1
ATOM 2613 N N . VAL B 1 150 ? -6.121 -9.844 4.148 1 97 150 VAL B N 1
ATOM 2614 C CA . VAL B 1 150 ? -5.648 -11.203 3.898 1 97 150 VAL B CA 1
ATOM 2615 C C . VAL B 1 150 ? -4.219 -11.164 3.365 1 97 150 VAL B C 1
ATOM 2617 O O . VAL B 1 150 ? -3.783 -10.156 2.809 1 97 150 VAL B O 1
ATOM 2620 N N . PRO B 1 151 ? -3.453 -12.273 3.564 1 98.62 151 PRO B N 1
ATOM 2621 C CA . PRO B 1 151 ? -2.086 -12.273 3.039 1 98.62 151 PRO B CA 1
ATOM 2622 C C . PRO B 1 151 ? -2.027 -11.953 1.546 1 98.62 151 PRO B C 1
ATOM 2624 O O . PRO B 1 151 ? -2.664 -12.641 0.742 1 98.62 151 PRO B O 1
ATOM 2627 N N . GLN B 1 152 ? -1.288 -10.969 1.234 1 98.75 152 GLN B N 1
ATOM 2628 C CA . GLN B 1 152 ? -1.207 -10.484 -0.142 1 98.75 152 GLN B CA 1
ATOM 2629 C C . GLN B 1 152 ? 0.231 -10.516 -0.65 1 98.75 152 GLN B C 1
ATOM 2631 O O . GLN B 1 152 ? 1.168 -10.242 0.103 1 98.75 152 GLN B O 1
ATOM 2636 N N . LEU B 1 153 ? 0.392 -10.812 -1.975 1 98.94 153 LEU B N 1
ATOM 2637 C CA . LEU B 1 153 ? 1.702 -10.891 -2.611 1 98.94 153 LEU B CA 1
ATOM 2638 C C . LEU B 1 153 ? 2.18 -9.508 -3.035 1 98.94 153 LEU B C 1
ATOM 2640 O O . LEU B 1 153 ? 1.405 -8.719 -3.58 1 98.94 153 LEU B O 1
ATOM 2644 N N . PHE B 1 154 ? 3.414 -9.227 -2.746 1 98.69 154 PHE B N 1
ATOM 2645 C CA . PHE B 1 154 ? 4.164 -8.07 -3.223 1 98.69 154 PHE B CA 1
ATOM 2646 C C . PHE B 1 154 ? 5.512 -8.492 -3.797 1 98.69 154 PHE B C 1
ATOM 2648 O O . PHE B 1 154 ? 5.887 -9.664 -3.703 1 98.69 154 PHE B O 1
ATOM 2655 N N . TRP B 1 155 ? 6.156 -7.586 -4.477 1 98.31 155 TRP B N 1
ATOM 2656 C CA . TRP B 1 155 ? 7.496 -7.887 -4.961 1 98.31 155 TRP B CA 1
ATOM 2657 C C . TRP B 1 155 ? 8.492 -6.816 -4.523 1 98.31 155 TRP B C 1
ATOM 2659 O O . TRP B 1 155 ? 8.141 -5.637 -4.438 1 98.31 155 TRP B O 1
ATOM 2669 N N . ALA B 1 156 ? 9.664 -7.262 -4.18 1 98.06 156 ALA B N 1
ATOM 2670 C CA . ALA B 1 156 ? 10.719 -6.383 -3.684 1 98.06 156 ALA B CA 1
ATOM 2671 C C . ALA B 1 156 ? 11.461 -5.715 -4.836 1 98.06 156 ALA B C 1
ATOM 2673 O O . ALA B 1 156 ? 11.766 -6.355 -5.844 1 98.06 156 ALA B O 1
ATOM 2674 N N . GLN B 1 157 ? 11.75 -4.449 -4.633 1 96.94 157 GLN B N 1
ATOM 2675 C CA . GLN B 1 157 ? 12.5 -3.688 -5.625 1 96.94 157 GLN B CA 1
ATOM 2676 C C . GLN B 1 157 ? 13.969 -3.566 -5.227 1 96.94 157 GLN B C 1
ATOM 2678 O O . GLN B 1 157 ? 14.281 -3.236 -4.082 1 96.94 157 GLN B O 1
ATOM 2683 N N . ILE B 1 158 ? 14.82 -3.754 -6.164 1 95.69 158 ILE B N 1
ATOM 2684 C CA . ILE B 1 158 ? 16.234 -4.016 -5.918 1 95.69 158 ILE B CA 1
ATOM 2685 C C . ILE B 1 158 ? 16.906 -2.762 -5.359 1 95.69 158 ILE B C 1
ATOM 2687 O O . ILE B 1 158 ? 17.906 -2.85 -4.66 1 95.69 158 ILE B O 1
ATOM 2691 N N . ALA B 1 159 ? 16.344 -1.617 -5.617 1 93.81 159 ALA B N 1
ATOM 2692 C CA . ALA B 1 159 ? 16.953 -0.345 -5.25 1 93.81 159 ALA B CA 1
ATOM 2693 C C . ALA B 1 159 ? 16.906 -0.124 -3.74 1 93.81 159 ALA B C 1
ATOM 2695 O O . ALA B 1 159 ? 17.547 0.785 -3.215 1 93.81 159 ALA B O 1
ATOM 2696 N N . TYR B 1 160 ? 16.234 -1.027 -3.016 1 93.75 160 TYR B N 1
ATOM 2697 C CA . TYR B 1 160 ? 16.016 -0.781 -1.595 1 93.75 160 TYR B CA 1
ATOM 2698 C C . TYR B 1 160 ? 16.516 -1.942 -0.751 1 93.75 160 TYR B C 1
ATOM 2700 O O . TYR B 1 160 ? 16.391 -3.105 -1.14 1 93.75 160 TYR B O 1
ATOM 2708 N N . ASN B 1 161 ? 17.141 -1.533 0.282 1 91.94 161 ASN B N 1
ATOM 2709 C CA . ASN B 1 161 ? 17.359 -2.506 1.349 1 91.94 161 ASN B CA 1
ATOM 2710 C C . ASN B 1 161 ? 16.125 -2.656 2.229 1 91.94 161 ASN B C 1
ATOM 2712 O O . ASN B 1 161 ? 15.859 -1.812 3.088 1 91.94 161 ASN B O 1
ATOM 2716 N N . ILE B 1 162 ? 15.461 -3.764 2.111 1 93.88 162 ILE B N 1
ATOM 2717 C CA . ILE B 1 162 ? 14.141 -3.924 2.711 1 93.88 162 ILE B CA 1
ATOM 2718 C C . ILE B 1 162 ? 14.289 -4.402 4.156 1 93.88 162 ILE B C 1
ATOM 2720 O O . ILE B 1 162 ? 14.984 -5.383 4.422 1 93.88 162 ILE B O 1
ATOM 2724 N N . THR B 1 163 ? 13.711 -3.615 5.02 1 94 163 THR B N 1
ATOM 2725 C CA . THR B 1 163 ? 13.406 -4.133 6.348 1 94 163 THR B CA 1
ATOM 2726 C C . THR B 1 163 ? 12.07 -4.883 6.336 1 94 163 THR B C 1
ATOM 2728 O O . THR B 1 163 ? 11.031 -4.305 6.023 1 94 163 THR B O 1
ATOM 2731 N N . VAL B 1 164 ? 12.141 -6.117 6.711 1 97.19 164 VAL B N 1
ATOM 2732 C CA . VAL B 1 164 ? 10.922 -6.922 6.695 1 97.19 164 VAL B CA 1
ATOM 2733 C C . VAL B 1 164 ? 10.055 -6.566 7.895 1 97.19 164 VAL B C 1
ATOM 2735 O O . VAL B 1 164 ? 10.461 -6.738 9.047 1 97.19 164 VAL B O 1
ATOM 2738 N N . LEU B 1 165 ? 8.922 -6.184 7.676 1 97.94 165 LEU B N 1
ATOM 2739 C CA . LEU B 1 165 ? 7.988 -5.746 8.711 1 97.94 165 LEU B CA 1
ATOM 2740 C C . LEU B 1 165 ? 7.344 -6.941 9.406 1 97.94 165 LEU B C 1
ATOM 2742 O O . LEU B 1 165 ? 7.316 -8.039 8.852 1 97.94 165 LEU B O 1
ATOM 2746 N N . CYS B 1 166 ? 6.832 -6.676 10.633 1 98.06 166 CYS B N 1
ATOM 2747 C CA . CYS B 1 166 ? 6.188 -7.727 11.406 1 98.06 166 CYS B CA 1
ATOM 2748 C C . CYS B 1 166 ? 4.965 -8.273 10.688 1 98.06 166 CYS B C 1
ATOM 2750 O O . CYS B 1 166 ? 4.559 -9.414 10.914 1 98.06 166 CYS B O 1
ATOM 2752 N N . SER B 1 167 ? 4.383 -7.516 9.828 1 98.25 167 SER B N 1
ATOM 2753 C CA . SER B 1 167 ? 3.201 -7.941 9.078 1 98.25 167 SER B CA 1
ATOM 2754 C C . SER B 1 167 ? 3.584 -8.547 7.738 1 98.25 167 SER B C 1
ATOM 2756 O O . SER B 1 167 ? 2.732 -8.711 6.859 1 98.25 167 SER B O 1
ATOM 2758 N N . CYS B 1 168 ? 4.918 -8.812 7.59 1 98.62 168 CYS B N 1
ATOM 2759 C CA . CYS B 1 168 ? 5.391 -9.289 6.297 1 98.62 168 CYS B CA 1
ATOM 2760 C C . CYS B 1 168 ? 6.352 -10.461 6.465 1 98.62 168 CYS B C 1
ATOM 2762 O O . CYS B 1 168 ? 6.777 -10.766 7.582 1 98.62 168 CYS B O 1
ATOM 2764 N N . ALA B 1 169 ? 6.637 -11.125 5.336 1 98.88 169 ALA B N 1
ATOM 2765 C CA . ALA B 1 169 ? 7.723 -12.094 5.199 1 98.88 169 ALA B CA 1
ATOM 2766 C C . ALA B 1 169 ? 8.312 -12.062 3.793 1 98.88 169 ALA B C 1
ATOM 2768 O O . ALA B 1 169 ? 7.582 -11.891 2.812 1 98.88 169 ALA B O 1
ATOM 2769 N N . ARG B 1 170 ? 9.602 -12.219 3.756 1 98.75 170 ARG B N 1
ATOM 2770 C CA . ARG B 1 170 ? 10.227 -12.609 2.498 1 98.75 170 ARG B CA 1
ATOM 2771 C C . ARG B 1 170 ? 10 -14.094 2.213 1 98.75 170 ARG B C 1
ATOM 2773 O O . ARG B 1 170 ? 10.18 -14.938 3.096 1 98.75 170 ARG B O 1
ATOM 2780 N N . VAL B 1 171 ? 9.648 -14.383 0.987 1 98.94 171 VAL B N 1
ATOM 2781 C CA . VAL B 1 171 ? 9.273 -15.773 0.726 1 98.94 171 VAL B CA 1
ATOM 2782 C C . VAL B 1 171 ? 9.867 -16.219 -0.605 1 98.94 171 VAL B C 1
ATOM 2784 O O . VAL B 1 171 ? 10.242 -15.398 -1.439 1 98.94 171 VAL B O 1
ATOM 2787 N N . GLU B 1 172 ? 10.016 -17.438 -0.735 1 98.88 172 GLU B N 1
ATOM 2788 C CA . GLU B 1 172 ? 10.094 -18.125 -2.021 1 98.88 172 GLU B CA 1
ATOM 2789 C C . GLU B 1 172 ? 8.734 -18.688 -2.416 1 98.88 172 GLU B C 1
ATOM 2791 O O . GLU B 1 172 ? 7.98 -19.172 -1.563 1 98.88 172 GLU B O 1
ATOM 2796 N N . LEU B 1 173 ? 8.445 -18.578 -3.664 1 98.88 173 LEU B N 1
ATOM 2797 C CA . LEU B 1 173 ? 7.262 -19.234 -4.211 1 98.88 173 LEU B CA 1
ATOM 2798 C C . LEU B 1 173 ? 7.637 -20.484 -4.98 1 98.88 173 LEU B C 1
ATOM 2800 O O . LEU B 1 173 ? 8.484 -20.453 -5.875 1 98.88 173 LEU B O 1
ATOM 2804 N N . TYR B 1 174 ? 6.969 -21.562 -4.648 1 98.69 174 TYR B N 1
ATOM 2805 C CA . TYR B 1 174 ? 7.246 -22.844 -5.289 1 98.69 174 TYR B CA 1
ATOM 2806 C C . TYR B 1 174 ? 6.094 -23.266 -6.191 1 98.69 174 TYR B C 1
ATOM 2808 O O . TYR B 1 174 ? 4.926 -23.109 -5.828 1 98.69 174 TYR B O 1
ATOM 2816 N N . ALA B 1 175 ? 6.48 -23.781 -7.32 1 97.38 175 ALA B N 1
ATOM 2817 C CA . ALA B 1 175 ? 5.512 -24.422 -8.211 1 97.38 175 ALA B CA 1
ATOM 2818 C C . ALA B 1 175 ? 5.195 -25.844 -7.746 1 97.38 175 ALA B C 1
ATOM 2820 O O . ALA B 1 175 ? 6.039 -26.734 -7.84 1 97.38 175 ALA B O 1
ATOM 2821 N N . ASP B 1 176 ? 4 -26 -7.25 1 96.06 176 ASP B N 1
ATOM 2822 C CA . ASP B 1 176 ? 3.566 -27.312 -6.758 1 96.06 176 ASP B CA 1
ATOM 2823 C C . ASP B 1 176 ? 2.717 -28.031 -7.801 1 96.06 176 ASP B C 1
ATOM 2825 O O . ASP B 1 176 ? 1.553 -27.688 -8.008 1 96.06 176 ASP B O 1
ATOM 2829 N N . THR B 1 177 ? 3.273 -28.984 -8.477 1 89.31 177 THR B N 1
ATOM 2830 C CA . THR B 1 177 ? 2.574 -29.703 -9.539 1 89.31 177 THR B CA 1
ATOM 2831 C C . THR B 1 177 ? 1.761 -30.859 -8.969 1 89.31 177 THR B C 1
ATOM 2833 O O . THR B 1 177 ? 1.053 -31.547 -9.711 1 89.31 177 THR B O 1
ATOM 2836 N N . GLY B 1 178 ? 1.509 -31 -7.715 1 77.31 178 GLY B N 1
ATOM 2837 C CA . GLY B 1 178 ? 0.829 -32.125 -7.094 1 77.31 178 GLY B CA 1
ATOM 2838 C C . GLY B 1 178 ? 1.654 -33.406 -7.098 1 77.31 178 GLY B C 1
ATOM 2839 O O . GLY B 1 178 ? 2.604 -33.531 -7.871 1 77.31 178 GLY B O 1
ATOM 2840 N N . SER B 1 179 ? 2.209 -34.062 -5.879 1 53.88 179 SER B N 1
ATOM 2841 C CA . SER B 1 179 ? 2.756 -35.438 -5.969 1 53.88 179 SER B CA 1
ATOM 2842 C C . SER B 1 179 ? 2.012 -36.25 -7.008 1 53.88 179 SER B C 1
ATOM 2844 O O . SER B 1 179 ? 0.781 -36.219 -7.078 1 53.88 179 SER B O 1
ATOM 2846 N N . PRO B 1 180 ? 2.727 -36.844 -8.039 1 41.12 180 PRO B N 1
ATOM 2847 C CA . PRO B 1 180 ? 2.023 -37.938 -8.688 1 41.12 180 PRO B CA 1
ATOM 2848 C C . PRO B 1 180 ? 1.426 -38.938 -7.68 1 41.12 180 PRO B C 1
ATOM 2850 O O . PRO B 1 180 ? 1.98 -39.125 -6.594 1 41.12 180 PRO B O 1
ATOM 2853 N N . SER B 1 181 ? 0.118 -38.844 -7.324 1 33.69 181 SER B N 1
ATOM 2854 C CA . SER B 1 181 ? -0.206 -40.031 -6.539 1 33.69 181 SER B CA 1
ATOM 2855 C C . SER B 1 181 ? 0.708 -41.188 -6.902 1 33.69 181 SER B C 1
ATOM 2857 O O . SER B 1 181 ? 0.701 -41.656 -8.047 1 33.69 181 SER B O 1
ATOM 2859 N N . SER B 1 182 ? 1.979 -41.188 -6.438 1 30.66 182 SER B N 1
ATOM 2860 C CA . SER B 1 182 ? 2.451 -42.562 -6.449 1 30.66 182 SER B CA 1
ATOM 2861 C C . SER B 1 182 ? 1.552 -43.469 -5.602 1 30.66 182 SER B C 1
ATOM 2863 O O . SER B 1 182 ? 1.027 -43.031 -4.574 1 30.66 182 SER B O 1
#

pLDDT: mean 83.04, std 23.41, range [25.06, 98.94]

Radius of gyration: 24.36 Å; Cα contacts (8 Å, |Δi|>4): 841; chains: 2; bounding box: 36×80×75 Å